Protein AF-A0A086TJD5-F1 (afdb_monomer_lite)

Radius of gyration: 23.12 Å; chains: 1; bounding box: 57×44×65 Å

InterPro domains:
  IPR052055 Hepadnavirus polymerase/reverse transcriptase [PTHR33050] (24-212)

Structure (mmCIF, N/CA/C/O backbone):
data_AF-A0A086TJD5-F1
#
_entry.id   AF-A0A086TJD5-F1
#
loop_
_atom_site.group_PDB
_atom_site.id
_atom_site.type_symbol
_atom_site.label_atom_id
_atom_site.label_alt_id
_atom_site.label_comp_id
_atom_site.label_asym_id
_atom_site.label_entity_id
_atom_site.label_seq_id
_atom_site.pdbx_PDB_ins_code
_atom_site.Cartn_x
_atom_site.Cartn_y
_atom_site.Cartn_z
_atom_site.occupancy
_atom_site.B_iso_or_equiv
_atom_site.auth_seq_id
_atom_site.auth_comp_id
_atom_site.auth_asym_id
_atom_site.auth_atom_id
_atom_site.pdbx_PDB_model_num
ATOM 1 N N . MET A 1 1 ? -22.337 -25.829 -6.957 1.00 20.64 1 MET A N 1
ATOM 2 C CA . MET A 1 1 ? -21.834 -27.058 -6.321 1.00 20.64 1 MET A CA 1
ATOM 3 C C . MET A 1 1 ? -20.930 -26.632 -5.172 1.00 20.64 1 MET A C 1
ATOM 5 O O . MET A 1 1 ? -20.030 -25.847 -5.418 1.00 20.64 1 MET A O 1
ATOM 9 N N . ILE A 1 2 ? -21.323 -27.012 -3.950 1.00 20.06 2 ILE A N 1
ATOM 10 C CA . ILE A 1 2 ? -21.092 -26.348 -2.646 1.00 20.06 2 ILE A CA 1
ATOM 11 C C . ILE A 1 2 ? -21.346 -24.830 -2.681 1.00 20.06 2 ILE A C 1
ATOM 13 O O . ILE A 1 2 ? -20.453 -24.004 -2.816 1.00 20.06 2 ILE A O 1
ATOM 17 N N . PHE A 1 3 ? -22.633 -24.508 -2.578 1.00 23.72 3 PHE A N 1
ATOM 18 C CA . PHE A 1 3 ? -23.191 -23.203 -2.225 1.00 23.72 3 PHE A CA 1
ATOM 19 C C . PHE A 1 3 ? -23.959 -23.368 -0.912 1.00 23.72 3 PHE A C 1
ATOM 21 O O . PHE A 1 3 ? -24.427 -24.472 -0.663 1.00 23.72 3 PHE A O 1
ATOM 28 N N . PHE A 1 4 ? -24.069 -22.288 -0.135 1.00 20.66 4 PHE A N 1
ATOM 29 C CA . PHE A 1 4 ? -25.250 -21.646 0.494 1.00 20.66 4 PHE A CA 1
ATOM 30 C C . PHE A 1 4 ? -24.640 -20.599 1.457 1.00 20.66 4 PHE A C 1
ATOM 32 O O . PHE A 1 4 ? -23.668 -20.911 2.131 1.00 20.66 4 PHE A O 1
ATOM 39 N N . GLY A 1 5 ? -25.016 -19.327 1.560 1.00 21.72 5 GLY A N 1
ATOM 40 C CA . GLY A 1 5 ? -26.234 -18.601 1.224 1.00 21.72 5 GLY A CA 1
ATOM 41 C C . GLY A 1 5 ? -26.516 -17.680 2.422 1.00 21.72 5 GLY A C 1
ATOM 42 O O . GLY A 1 5 ? -26.764 -18.203 3.497 1.00 21.72 5 GLY A O 1
ATOM 43 N N . SER A 1 6 ? -26.408 -16.361 2.205 1.00 29.83 6 SER A N 1
ATOM 44 C CA . SER A 1 6 ? -26.792 -15.219 3.068 1.00 29.83 6 SER A CA 1
ATOM 45 C C . SER A 1 6 ? -26.330 -15.190 4.534 1.00 29.83 6 SER A C 1
ATOM 47 O O . SER A 1 6 ? -26.846 -15.937 5.348 1.00 29.83 6 SER A O 1
ATOM 49 N N . ASP A 1 7 ? -25.465 -14.224 4.867 1.00 24.69 7 ASP A N 1
ATOM 50 C CA . ASP A 1 7 ? -25.717 -13.276 5.966 1.00 24.69 7 ASP A CA 1
ATOM 51 C C . ASP A 1 7 ? -24.756 -12.075 5.853 1.00 24.69 7 ASP A C 1
ATOM 53 O O . ASP A 1 7 ? -23.563 -12.176 6.123 1.00 24.69 7 ASP A O 1
ATOM 57 N N . SER A 1 8 ? -25.316 -10.949 5.393 1.00 26.94 8 SER A N 1
ATOM 58 C CA . SER A 1 8 ? -24.863 -9.553 5.562 1.00 26.94 8 SER A CA 1
ATOM 59 C C . SER A 1 8 ? -23.380 -9.206 5.317 1.00 26.94 8 SER A C 1
ATOM 61 O O . SER A 1 8 ? -22.524 -9.471 6.153 1.00 26.94 8 SER A O 1
ATOM 63 N N . ASP A 1 9 ? -23.120 -8.526 4.191 1.00 31.86 9 ASP A N 1
ATOM 64 C CA . ASP A 1 9 ? -22.001 -7.598 3.932 1.00 31.86 9 ASP A CA 1
ATOM 65 C C . ASP A 1 9 ? -20.708 -7.837 4.733 1.00 31.86 9 ASP A C 1
ATOM 67 O O . ASP A 1 9 ? -20.408 -7.176 5.723 1.00 31.86 9 ASP A O 1
ATOM 71 N N . ILE A 1 10 ? -19.892 -8.782 4.261 1.00 36.34 10 ILE A N 1
ATOM 72 C CA . ILE A 1 10 ? -18.544 -9.010 4.787 1.00 36.34 10 ILE A CA 1
ATOM 73 C C . ILE A 1 10 ? -17.622 -7.926 4.217 1.00 36.34 10 ILE A C 1
ATOM 75 O O . ILE A 1 10 ? -17.077 -8.054 3.116 1.00 36.34 10 ILE A O 1
ATOM 79 N N . SER A 1 11 ? -17.424 -6.851 4.972 1.00 37.56 11 SER A N 1
ATOM 80 C CA . SER A 1 11 ? -16.430 -5.820 4.684 1.00 37.56 11 SER A CA 1
ATOM 81 C C . SER A 1 11 ? -15.015 -6.384 4.907 1.00 37.56 11 SER A C 1
ATOM 83 O O . SER A 1 11 ? -14.468 -6.412 6.010 1.00 37.56 11 SER A O 1
ATOM 85 N N . GLN A 1 12 ? -14.386 -6.886 3.835 1.00 39.12 12 GLN A N 1
ATOM 86 C CA . GLN A 1 12 ? -12.937 -7.120 3.826 1.00 39.12 12 GLN A CA 1
ATOM 87 C C . GLN A 1 12 ? -12.233 -5.770 3.898 1.00 39.12 12 GLN A C 1
ATOM 89 O O . GLN A 1 12 ? -12.044 -5.126 2.871 1.00 39.12 12 GLN A O 1
ATOM 94 N N . ILE A 1 13 ? -11.833 -5.357 5.093 1.00 41.00 13 ILE A N 1
ATOM 95 C CA . ILE A 1 13 ? -11.030 -4.158 5.280 1.00 41.00 13 ILE A CA 1
ATOM 96 C C . ILE A 1 13 ? -9.577 -4.498 4.994 1.00 41.00 13 ILE A C 1
ATOM 98 O O . ILE A 1 13 ? -8.908 -5.230 5.721 1.00 41.00 13 ILE A O 1
ATOM 102 N N . ARG A 1 14 ? -9.059 -3.929 3.919 1.00 46.75 14 ARG A N 1
ATOM 103 C CA . ARG A 1 14 ? -7.641 -3.964 3.597 1.00 46.75 14 ARG A CA 1
ATOM 104 C C . ARG A 1 14 ? -7.033 -2.688 4.147 1.00 46.75 14 ARG A C 1
ATOM 106 O O . ARG A 1 14 ? -7.270 -1.607 3.603 1.00 46.75 14 ARG A O 1
ATOM 113 N N . SER A 1 15 ? -6.254 -2.817 5.218 1.00 36.81 15 SER A N 1
ATOM 114 C CA . SER A 1 15 ? -5.319 -1.765 5.605 1.00 36.81 15 SER A CA 1
ATOM 115 C C . SER A 1 15 ? -4.316 -1.648 4.463 1.00 36.81 15 SER A C 1
ATOM 117 O O . SER A 1 15 ? -3.546 -2.571 4.192 1.00 36.81 15 SER A O 1
ATOM 119 N N . THR A 1 16 ? -4.444 -0.585 3.680 1.00 37.12 16 THR A N 1
ATOM 120 C CA . THR A 1 16 ? -3.658 -0.388 2.471 1.00 37.12 16 THR A CA 1
ATOM 121 C C . THR A 1 16 ? -2.649 0.700 2.784 1.00 37.12 16 THR A C 1
ATOM 123 O O . THR A 1 16 ? -3.017 1.792 3.201 1.00 37.12 16 THR A O 1
ATOM 126 N N . TYR A 1 17 ? -1.373 0.450 2.527 1.00 30.66 17 TYR A N 1
ATOM 127 C CA . TYR A 1 17 ? -0.484 1.541 2.162 1.00 30.66 17 TYR A CA 1
ATOM 128 C C . TYR A 1 17 ? -0.690 1.793 0.666 1.00 30.66 17 TYR A C 1
ATOM 130 O O . TYR A 1 17 ? -0.086 1.089 -0.142 1.00 30.66 17 TYR A O 1
ATOM 138 N N . PRO A 1 18 ? -1.522 2.759 0.223 1.00 25.81 18 PRO A N 1
ATOM 139 C CA . PRO A 1 18 ? -1.454 3.203 -1.151 1.00 25.81 18 PRO A CA 1
ATOM 140 C C . PRO A 1 18 ? -0.172 4.019 -1.270 1.00 25.81 18 PRO A C 1
ATOM 142 O O . PRO A 1 18 ? -0.182 5.245 -1.182 1.00 25.81 18 PRO A O 1
ATOM 145 N N . ILE A 1 19 ? 0.959 3.357 -1.493 1.00 27.58 19 ILE A N 1
ATOM 146 C CA . ILE A 1 19 ? 2.107 4.054 -2.055 1.00 27.58 19 ILE A CA 1
ATOM 147 C C . ILE A 1 19 ? 1.786 4.251 -3.536 1.00 27.58 19 ILE A C 1
ATOM 149 O O . ILE A 1 19 ? 2.199 3.527 -4.437 1.00 27.58 19 ILE A O 1
ATOM 153 N N . ARG A 1 20 ? 1.022 5.305 -3.791 1.00 24.50 20 ARG A N 1
ATOM 154 C CA . ARG A 1 20 ? 1.417 6.225 -4.840 1.00 24.50 20 ARG A CA 1
ATOM 155 C C . ARG A 1 20 ? 2.624 6.938 -4.231 1.00 24.50 20 ARG A C 1
ATOM 157 O O . ARG A 1 20 ? 2.434 7.694 -3.288 1.00 24.50 20 ARG A O 1
ATOM 164 N N . LYS A 1 21 ? 3.857 6.679 -4.681 1.00 24.86 21 LYS A N 1
ATOM 165 C CA . LYS A 1 21 ? 4.949 7.619 -4.377 1.00 24.86 21 LYS A CA 1
ATOM 166 C C . LYS A 1 21 ? 4.528 8.948 -5.032 1.00 24.86 21 LYS A C 1
ATOM 168 O O . LYS A 1 21 ? 4.408 8.988 -6.251 1.00 24.86 21 LYS A O 1
ATOM 173 N N . PRO A 1 22 ? 4.388 10.066 -4.316 1.00 30.73 22 PRO A N 1
ATOM 174 C CA . PRO A 1 22 ? 5.473 11.000 -4.272 1.00 30.73 22 PRO A CA 1
ATOM 175 C C . PRO A 1 22 ? 6.413 10.458 -3.202 1.00 30.73 22 PRO A C 1
ATOM 177 O O . PRO A 1 22 ? 5.977 9.902 -2.203 1.00 30.73 22 PRO A O 1
ATOM 180 N N . THR A 1 23 ? 7.711 10.535 -3.394 1.00 31.25 23 THR A N 1
ATOM 181 C CA . THR A 1 23 ? 8.665 10.495 -2.279 1.00 31.25 23 THR A CA 1
ATOM 182 C C . THR A 1 23 ? 8.055 11.019 -0.956 1.00 31.25 23 THR A C 1
ATOM 184 O O . THR A 1 23 ? 7.840 12.225 -0.873 1.00 31.25 23 THR A O 1
ATOM 187 N N . SER A 1 24 ? 7.697 10.144 0.009 1.00 40.22 24 SER A N 1
ATOM 188 C CA . SER A 1 24 ? 7.494 10.374 1.466 1.00 40.22 24 SER A CA 1
ATOM 189 C C . SER A 1 24 ? 6.296 9.642 2.111 1.00 40.22 24 SER A C 1
ATOM 191 O O . SER A 1 24 ? 5.226 9.472 1.538 1.00 40.22 24 SER A O 1
ATOM 193 N N . ASP A 1 25 ? 6.513 9.272 3.369 1.00 55.47 25 ASP A N 1
ATOM 194 C CA . ASP A 1 25 ? 5.696 8.616 4.401 1.00 55.47 25 ASP A CA 1
ATOM 195 C C . ASP A 1 25 ? 4.388 9.370 4.807 1.00 55.47 25 ASP A C 1
ATOM 197 O O . ASP A 1 25 ? 4.053 9.528 5.985 1.00 55.47 25 ASP A O 1
ATOM 201 N N . ASN A 1 26 ? 3.657 9.906 3.820 1.00 59.19 26 ASN A N 1
ATOM 202 C CA . ASN A 1 26 ? 2.732 11.034 4.000 1.00 59.19 26 ASN A CA 1
ATOM 203 C C . ASN A 1 26 ? 1.230 10.7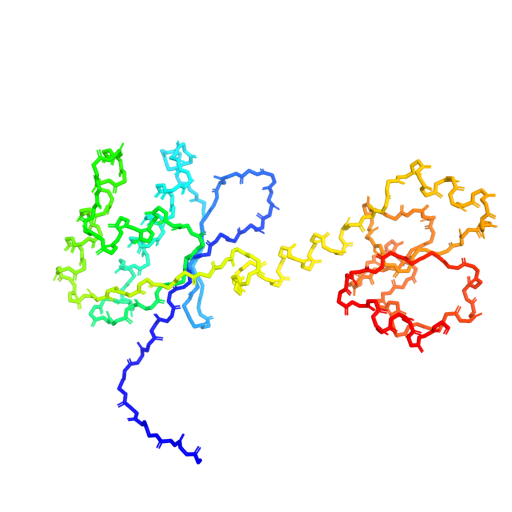36 3.818 1.00 59.19 26 ASN A C 1
ATOM 205 O O . ASN A 1 26 ? 0.428 11.649 4.025 1.00 59.19 26 ASN A O 1
ATOM 209 N N . GLY A 1 27 ? 0.818 9.513 3.469 1.00 63.25 27 GLY A N 1
ATOM 210 C CA . GLY A 1 27 ? -0.596 9.180 3.229 1.00 63.25 27 GLY A CA 1
ATOM 211 C C . GLY A 1 27 ? -1.040 7.802 3.722 1.00 63.25 27 GLY A C 1
ATOM 212 O O . GLY A 1 27 ? -0.216 6.976 4.107 1.00 63.25 27 GLY A O 1
ATOM 213 N N . TRP A 1 28 ? -2.356 7.581 3.706 1.00 73.25 28 TRP A N 1
ATOM 214 C CA . TRP A 1 28 ? -3.038 6.374 4.187 1.00 73.25 28 TRP A CA 1
ATOM 215 C C . TRP A 1 28 ? -4.116 5.902 3.212 1.00 73.25 28 TRP A C 1
ATOM 217 O O . TRP A 1 28 ? -4.632 6.697 2.418 1.00 73.25 28 TRP A O 1
ATOM 227 N N . GLY A 1 29 ? -4.484 4.620 3.289 1.00 69.88 29 GLY A N 1
ATOM 228 C CA . GLY A 1 29 ? -5.600 4.080 2.520 1.00 69.88 29 GLY A CA 1
ATOM 229 C C . GLY A 1 29 ? -6.271 2.860 3.141 1.00 69.88 29 GLY A C 1
ATOM 230 O O . GLY A 1 29 ? -5.676 2.061 3.854 1.00 69.88 29 GLY A O 1
ATOM 231 N N . ILE A 1 30 ? -7.556 2.718 2.851 1.00 72.38 30 ILE A N 1
ATOM 232 C CA . ILE A 1 30 ? -8.410 1.627 3.305 1.00 72.38 30 ILE A CA 1
ATOM 233 C C . ILE A 1 30 ? -9.201 1.166 2.088 1.00 72.38 30 ILE A C 1
ATOM 235 O O . ILE A 1 30 ? -9.817 1.986 1.408 1.00 72.38 30 ILE A O 1
ATOM 239 N N . VAL A 1 31 ? -9.192 -0.130 1.796 1.00 70.12 31 VAL A N 1
ATOM 240 C CA . VAL A 1 31 ? -9.969 -0.702 0.687 1.00 70.12 31 VAL A CA 1
ATOM 241 C C . VAL A 1 31 ? -10.952 -1.713 1.250 1.00 70.12 31 VAL A C 1
ATOM 243 O O . VAL A 1 31 ? -10.543 -2.616 1.973 1.00 70.12 31 VAL A O 1
ATOM 246 N N . ILE A 1 32 ? -12.232 -1.563 0.912 1.00 69.00 32 ILE A N 1
ATOM 247 C CA . ILE A 1 32 ? -13.323 -2.433 1.360 1.00 69.00 32 ILE A CA 1
ATOM 248 C C . ILE A 1 32 ? -14.126 -2.873 0.146 1.00 69.00 32 ILE A C 1
ATOM 250 O O . ILE A 1 32 ? -14.833 -2.076 -0.467 1.00 69.00 32 ILE A O 1
ATOM 254 N N . GLY A 1 33 ? -13.997 -4.145 -0.236 1.00 67.06 33 GLY A N 1
ATOM 255 C CA . GLY A 1 33 ? -14.626 -4.655 -1.455 1.00 67.06 33 GLY A CA 1
ATOM 256 C C . GLY A 1 33 ? -14.209 -3.845 -2.691 1.00 67.06 33 GLY A C 1
ATOM 257 O O . GLY A 1 33 ? -13.049 -3.892 -3.097 1.00 67.06 33 GLY A O 1
ATOM 258 N N . ASN A 1 34 ? -15.156 -3.109 -3.284 1.00 62.91 34 ASN A N 1
ATOM 259 C CA . ASN A 1 34 ? -14.947 -2.227 -4.441 1.00 62.91 34 ASN A CA 1
ATOM 260 C C . ASN A 1 34 ? -14.803 -0.734 -4.084 1.00 62.91 34 ASN A C 1
ATOM 262 O O . ASN A 1 34 ? -14.647 0.092 -4.984 1.00 62.91 34 ASN A O 1
ATOM 266 N N . ARG A 1 35 ? -14.872 -0.377 -2.800 1.00 63.88 35 ARG A N 1
ATOM 267 C CA . ARG A 1 35 ? -14.726 0.997 -2.314 1.00 63.88 35 ARG A CA 1
ATOM 268 C C . ARG A 1 35 ? -13.336 1.215 -1.733 1.00 63.88 35 ARG A C 1
ATOM 270 O O . ARG A 1 35 ? -12.706 0.295 -1.211 1.00 63.88 35 ARG A O 1
ATOM 277 N N . SER A 1 36 ? -12.862 2.451 -1.812 1.00 69.38 36 SER A N 1
ATOM 278 C CA . SER A 1 36 ? -11.571 2.845 -1.259 1.00 69.38 36 SER A CA 1
ATOM 279 C C . SER A 1 36 ? -11.630 4.237 -0.650 1.00 69.38 36 SER A C 1
ATOM 281 O O . SER A 1 36 ? -12.149 5.162 -1.275 1.00 69.38 36 SER A O 1
ATOM 283 N N . TRP A 1 37 ? -11.015 4.392 0.516 1.00 70.69 37 TRP A N 1
ATOM 284 C CA . TRP A 1 37 ? -10.770 5.663 1.186 1.00 70.69 37 TRP A CA 1
ATOM 285 C C . TRP A 1 37 ? -9.273 5.888 1.224 1.00 70.69 37 TRP A C 1
ATOM 287 O O . TRP A 1 37 ? -8.506 4.968 1.490 1.00 70.69 37 TRP A O 1
ATOM 297 N N . SER A 1 38 ? -8.843 7.111 0.963 1.00 74.00 38 SER A N 1
ATOM 298 C CA . SER A 1 38 ? -7.438 7.476 1.064 1.00 74.00 38 SER A CA 1
ATOM 299 C C . SER A 1 38 ? -7.308 8.947 1.390 1.00 74.00 38 SER A C 1
ATOM 301 O O . SER A 1 38 ? -8.156 9.749 0.996 1.00 74.00 38 SER A O 1
ATOM 303 N N . GLY A 1 39 ? -6.220 9.311 2.048 1.00 66.88 39 GLY A N 1
ATOM 304 C CA . GLY A 1 39 ? -5.934 10.693 2.383 1.00 66.88 39 GLY A CA 1
ATOM 305 C C . GLY A 1 39 ? -4.469 10.899 2.720 1.00 66.88 39 GLY A C 1
ATOM 306 O O . GLY A 1 39 ? -3.657 9.974 2.695 1.00 66.88 39 GLY A O 1
ATOM 307 N N . LEU A 1 40 ? -4.133 12.143 3.042 1.00 72.94 40 LEU A N 1
ATOM 308 C CA . LEU A 1 40 ? -2.834 12.476 3.607 1.00 72.94 40 LEU A CA 1
ATOM 309 C C . LEU A 1 40 ? -2.905 12.381 5.130 1.00 72.94 40 LEU A C 1
ATOM 311 O O . LEU A 1 40 ? -3.920 12.728 5.736 1.00 72.94 40 LEU A O 1
ATOM 315 N N . TRP A 1 41 ? -1.812 11.950 5.751 1.00 75.38 41 TRP A N 1
ATOM 316 C CA . TRP A 1 41 ? -1.643 12.067 7.193 1.00 75.38 41 TRP A CA 1
ATOM 317 C C . TRP A 1 41 ? -1.642 13.546 7.587 1.00 75.38 41 TRP A C 1
ATOM 319 O O . TRP A 1 41 ? -0.966 14.371 6.953 1.00 75.38 41 TRP A O 1
ATOM 329 N N . LEU A 1 42 ? -2.371 13.883 8.652 1.00 74.62 42 LEU A N 1
ATOM 330 C CA . LEU A 1 42 ? -2.303 15.208 9.270 1.00 74.62 42 LEU A CA 1
ATOM 331 C C . LEU A 1 42 ? -0.913 15.429 9.885 1.00 74.62 42 LEU A C 1
ATOM 333 O O . LEU A 1 42 ? -0.212 14.470 10.200 1.00 74.62 42 LEU A O 1
ATOM 337 N N . MET A 1 43 ? -0.505 16.686 10.088 1.00 71.62 43 MET A N 1
ATOM 338 C CA . MET A 1 43 ? 0.851 17.015 10.569 1.00 71.62 43 MET A CA 1
ATOM 339 C C . MET A 1 43 ? 1.281 16.238 11.833 1.00 71.62 43 MET A C 1
ATOM 341 O O . MET A 1 43 ? 2.395 15.716 11.829 1.00 71.62 43 MET A O 1
ATOM 345 N N . PRO A 1 44 ? 0.436 16.047 12.867 1.00 74.62 44 PRO A N 1
ATOM 346 C CA . PRO A 1 44 ? 0.804 15.205 14.010 1.00 74.62 44 PRO A CA 1
ATOM 347 C C . PRO A 1 44 ? 0.949 13.721 13.641 1.00 74.62 44 PRO A C 1
ATOM 349 O O . PRO A 1 44 ? 1.818 13.033 14.159 1.00 74.62 44 PRO A O 1
ATOM 352 N N . GLN A 1 45 ? 0.124 13.231 12.711 1.00 74.06 45 GLN A N 1
ATOM 353 C CA . GLN A 1 45 ? 0.096 11.826 12.296 1.00 74.06 45 GLN A CA 1
ATOM 354 C C . GLN A 1 45 ? 1.285 11.443 11.409 1.00 74.06 45 GLN A C 1
ATOM 356 O O . GLN A 1 45 ? 1.722 10.296 11.426 1.00 74.06 45 GLN A O 1
ATOM 361 N N . ARG A 1 46 ? 1.841 12.397 10.651 1.00 74.31 46 ARG A N 1
ATOM 362 C CA . ARG A 1 46 ? 3.022 12.169 9.798 1.00 74.31 46 ARG A CA 1
ATOM 363 C C . ARG A 1 46 ? 4.242 11.713 10.590 1.00 74.31 46 ARG A C 1
ATOM 365 O O . ARG A 1 46 ? 5.018 10.920 10.071 1.00 74.31 46 ARG A O 1
ATOM 372 N N . HIS A 1 47 ? 4.374 12.187 11.826 1.00 79.81 47 HIS A N 1
ATOM 373 C CA . HIS A 1 47 ? 5.505 11.899 12.708 1.00 79.81 47 HIS A CA 1
ATOM 374 C C . HIS A 1 47 ? 5.320 10.620 13.537 1.00 79.81 47 HIS A C 1
ATOM 376 O O . HIS A 1 47 ? 6.228 10.239 14.272 1.00 79.81 47 HIS A O 1
ATOM 382 N N . LEU A 1 48 ? 4.160 9.959 13.438 1.00 80.81 48 LEU A N 1
ATOM 383 C CA . LEU A 1 48 ? 3.917 8.694 14.125 1.00 80.81 48 LEU A CA 1
ATOM 384 C C . LEU A 1 48 ? 4.794 7.590 13.536 1.00 80.81 48 LEU A C 1
ATOM 386 O O . LEU A 1 48 ? 5.042 7.549 12.328 1.00 80.81 48 LEU A O 1
ATOM 390 N N . HIS A 1 49 ? 5.201 6.650 14.385 1.00 84.31 49 HIS A N 1
ATOM 391 C CA . HIS A 1 49 ? 5.904 5.457 13.930 1.00 84.31 49 HIS A CA 1
ATOM 392 C C . HIS A 1 49 ? 5.023 4.629 12.978 1.00 84.31 49 HIS A C 1
ATOM 394 O O . HIS A 1 49 ? 3.798 4.601 13.112 1.00 84.31 49 HIS A O 1
ATOM 400 N N . ILE A 1 50 ? 5.642 3.901 12.046 1.00 79.50 50 ILE A N 1
ATOM 401 C CA . ILE A 1 50 ? 4.936 3.125 11.015 1.00 79.50 50 ILE A CA 1
ATOM 402 C C . ILE A 1 50 ? 3.927 2.127 11.617 1.00 79.50 50 ILE A C 1
ATOM 404 O O . ILE A 1 50 ? 2.767 2.106 11.223 1.00 79.50 50 ILE A O 1
ATOM 408 N N . ASN A 1 51 ? 4.307 1.408 12.680 1.00 83.31 51 ASN A N 1
ATOM 409 C CA . ASN A 1 51 ? 3.399 0.507 13.412 1.00 83.31 51 ASN A CA 1
ATOM 410 C C . ASN A 1 51 ? 2.179 1.247 13.989 1.00 83.31 51 ASN A C 1
ATOM 412 O O . ASN A 1 51 ? 1.068 0.721 13.999 1.00 83.31 51 ASN A O 1
ATOM 416 N N . THR A 1 52 ? 2.379 2.477 14.469 1.00 86.19 52 THR A N 1
ATOM 417 C CA . THR A 1 52 ? 1.303 3.310 15.009 1.00 86.19 52 THR A CA 1
ATOM 418 C C . THR A 1 52 ? 0.359 3.753 13.898 1.00 86.19 52 THR A C 1
ATOM 420 O O . THR A 1 52 ? -0.858 3.683 14.066 1.00 86.19 52 THR A O 1
ATOM 423 N N . LYS A 1 53 ? 0.903 4.159 12.744 1.00 82.88 53 LYS A N 1
ATOM 424 C CA . LYS A 1 53 ? 0.119 4.504 11.550 1.00 82.88 53 LYS A CA 1
ATOM 425 C C . LYS A 1 53 ? -0.749 3.331 11.097 1.00 82.88 53 LYS A C 1
ATOM 427 O O . LYS A 1 53 ? -1.914 3.534 10.778 1.00 82.88 53 LYS A O 1
ATOM 432 N N . GLU A 1 54 ? -0.239 2.105 11.135 1.00 82.44 54 GLU A N 1
ATOM 433 C CA . GLU A 1 54 ? -1.032 0.926 10.773 1.00 82.44 54 GLU A CA 1
ATOM 434 C C . GLU A 1 54 ? -2.176 0.630 11.728 1.00 82.44 54 GLU A C 1
ATOM 436 O O . GLU A 1 54 ? -3.297 0.376 11.287 1.00 82.44 54 GLU A O 1
ATOM 441 N N . LEU A 1 55 ? -1.919 0.693 13.033 1.00 86.69 55 LEU A N 1
ATOM 442 C CA . LEU A 1 55 ? -2.962 0.499 14.033 1.00 86.69 55 LEU A CA 1
ATOM 443 C C . LEU A 1 55 ? -4.022 1.611 13.952 1.00 86.69 55 LEU A C 1
ATOM 445 O O . LEU A 1 55 ? -5.216 1.353 14.100 1.00 86.69 55 LEU A O 1
ATOM 449 N N . LEU A 1 56 ? -3.595 2.836 13.633 1.00 88.38 56 LEU A N 1
ATOM 450 C CA . LEU A 1 56 ? -4.479 3.959 13.341 1.00 88.38 56 LEU A CA 1
ATOM 451 C C . LEU A 1 56 ? -5.329 3.716 12.084 1.00 88.38 56 LEU A C 1
ATOM 453 O O . LEU A 1 56 ? -6.521 4.008 12.111 1.00 88.38 56 LEU A O 1
ATOM 457 N N . MET A 1 57 ? -4.776 3.150 11.007 1.00 85.56 57 MET A N 1
ATOM 458 C CA . MET A 1 57 ? -5.570 2.792 9.821 1.00 85.56 57 MET A CA 1
ATOM 459 C C . MET A 1 57 ? -6.655 1.767 10.158 1.00 85.56 57 MET A C 1
ATOM 461 O O . MET A 1 57 ? -7.787 1.904 9.699 1.00 85.56 57 MET A O 1
ATOM 465 N N . VAL A 1 58 ? -6.345 0.780 11.005 1.00 87.56 58 VAL A N 1
ATOM 466 C CA . VAL A 1 58 ? -7.345 -0.181 11.491 1.00 87.56 58 VAL A CA 1
ATOM 467 C C . VAL A 1 58 ? -8.444 0.519 12.292 1.00 87.56 58 VAL A C 1
ATOM 469 O O . VAL A 1 58 ? -9.624 0.255 12.066 1.00 87.56 58 VAL A O 1
ATOM 472 N N . PHE A 1 59 ? -8.076 1.447 13.179 1.00 90.75 59 PHE A N 1
ATOM 473 C CA . PHE A 1 59 ? -9.038 2.282 13.902 1.00 90.75 59 PHE A CA 1
ATOM 474 C C . PHE A 1 59 ? -9.945 3.068 12.956 1.00 90.75 59 PHE A C 1
ATOM 476 O O . PHE A 1 59 ? -11.162 3.017 13.100 1.00 90.75 59 PHE A O 1
ATOM 483 N N . MET A 1 60 ? -9.370 3.746 11.964 1.00 87.31 60 MET A N 1
ATOM 484 C CA . MET A 1 60 ? -10.130 4.520 10.984 1.00 87.31 60 MET A CA 1
ATOM 485 C C . MET A 1 60 ? -11.101 3.643 10.199 1.00 87.31 60 MET A C 1
ATOM 487 O O . MET A 1 60 ? -12.226 4.058 9.950 1.00 87.31 60 MET A O 1
ATOM 491 N N . ALA A 1 61 ? -10.693 2.425 9.846 1.00 84.81 61 ALA A N 1
ATOM 492 C CA . ALA A 1 61 ? -11.546 1.498 9.124 1.00 84.81 61 ALA A CA 1
ATOM 493 C C . ALA A 1 61 ? -12.703 0.973 9.989 1.00 84.81 61 ALA A C 1
ATOM 495 O O . ALA A 1 61 ? -13.836 0.926 9.523 1.00 84.81 61 ALA A O 1
ATOM 496 N N . ALA A 1 62 ? -12.447 0.658 11.262 1.00 85.56 62 ALA A N 1
ATOM 497 C CA . ALA A 1 62 ? -13.495 0.296 12.218 1.00 85.56 62 ALA A CA 1
ATOM 498 C C . ALA A 1 62 ? -14.447 1.466 12.538 1.00 85.56 62 ALA A C 1
ATOM 500 O O . ALA A 1 62 ? -15.580 1.244 12.963 1.00 85.56 62 ALA A O 1
ATOM 501 N N . ASP A 1 63 ? -13.998 2.709 12.344 1.00 88.38 63 ASP A N 1
ATOM 502 C CA . ASP A 1 63 ? -14.801 3.911 12.566 1.00 88.38 63 ASP A CA 1
ATOM 503 C C . ASP A 1 63 ? -15.742 4.246 11.396 1.00 88.38 63 ASP A C 1
ATOM 505 O O . ASP A 1 63 ? -16.720 4.976 11.585 1.00 88.38 63 ASP A O 1
ATOM 509 N N . LEU A 1 64 ? -15.502 3.686 10.204 1.00 86.06 64 LEU A N 1
ATOM 510 C CA . LEU A 1 64 ? -16.366 3.880 9.039 1.00 86.06 64 LEU A CA 1
ATOM 511 C C . LEU A 1 64 ? -17.784 3.390 9.339 1.00 86.06 64 LEU A C 1
ATOM 513 O O . LEU A 1 64 ? -17.986 2.268 9.790 1.00 86.06 64 LEU A O 1
ATOM 517 N N . GLN A 1 65 ? -18.783 4.221 9.038 1.00 85.69 65 GLN A N 1
ATOM 518 C CA . GLN A 1 65 ? -20.188 3.931 9.343 1.00 85.69 65 GLN A CA 1
ATOM 519 C C . GLN A 1 65 ? -20.666 2.597 8.749 1.00 85.69 65 GLN A C 1
ATOM 521 O O . GLN A 1 65 ? -21.421 1.873 9.384 1.00 85.69 65 GLN A O 1
ATOM 526 N N . GLU A 1 66 ? -20.191 2.256 7.553 1.00 79.94 66 GLU A N 1
ATOM 527 C CA . GLU A 1 66 ? -20.504 0.996 6.869 1.00 79.94 66 GLU A CA 1
ATOM 528 C C . GLU A 1 66 ? -19.854 -0.244 7.501 1.00 79.94 66 GLU A C 1
ATOM 530 O O . GLU A 1 66 ? -20.241 -1.355 7.170 1.00 79.94 66 GLU A O 1
ATOM 535 N N . CYS A 1 67 ? -18.889 -0.069 8.403 1.00 80.56 67 CYS A N 1
ATOM 536 C CA . CYS A 1 67 ? -18.184 -1.148 9.096 1.00 80.56 67 CYS A CA 1
ATOM 537 C C . CYS A 1 67 ? -18.722 -1.389 10.513 1.00 80.56 67 CYS A C 1
ATOM 539 O O . CYS A 1 67 ? -18.437 -2.420 11.125 1.00 80.56 67 CYS A O 1
ATOM 541 N N . GLN A 1 68 ? -19.494 -0.440 11.046 1.00 87.56 68 GLN A N 1
ATOM 542 C CA . GLN A 1 68 ? -20.002 -0.501 12.410 1.00 87.56 68 GLN A CA 1
ATOM 543 C C . GLN A 1 68 ? -21.011 -1.643 12.571 1.00 87.56 68 GLN A C 1
ATOM 545 O O . GLN A 1 68 ? -21.924 -1.803 11.763 1.00 87.56 68 GLN A O 1
ATOM 550 N N . GLY A 1 69 ? -20.842 -2.447 13.621 1.00 85.88 69 GLY A N 1
ATOM 551 C CA . GLY A 1 69 ? -21.710 -3.594 13.912 1.00 85.88 69 GLY A CA 1
ATOM 552 C C . GLY A 1 69 ? -21.419 -4.837 13.067 1.00 85.88 69 GLY A C 1
ATOM 553 O O . GLY A 1 69 ? -22.106 -5.846 13.218 1.00 85.88 69 GLY A O 1
ATOM 554 N N . GLN A 1 70 ? -20.405 -4.790 12.197 1.00 85.25 70 GLN A N 1
ATOM 555 C CA . GLN A 1 70 ? -20.023 -5.898 11.322 1.00 85.25 70 GLN A CA 1
ATOM 556 C C . GLN A 1 70 ? -18.797 -6.660 11.842 1.00 85.25 70 GLN A C 1
ATOM 558 O O . GLN A 1 70 ? -18.079 -6.218 12.744 1.00 85.25 70 GLN A O 1
ATOM 563 N N . MET A 1 71 ? -18.545 -7.832 11.251 1.00 84.06 71 MET A N 1
ATOM 564 C CA . MET A 1 71 ? -17.285 -8.555 11.417 1.00 84.06 71 MET A CA 1
ATOM 565 C C . MET A 1 71 ? -16.288 -8.136 10.335 1.00 84.06 71 MET A C 1
ATOM 567 O O . MET A 1 71 ? -16.466 -8.430 9.155 1.00 84.06 71 MET A O 1
ATOM 571 N N . LEU A 1 72 ? -15.200 -7.514 10.770 1.00 81.50 72 LEU A N 1
ATOM 572 C CA . LEU A 1 72 ? -14.139 -6.978 9.936 1.00 81.50 72 LEU A CA 1
ATOM 573 C C . LEU A 1 72 ? -12.988 -7.973 9.834 1.00 81.50 72 LEU A C 1
ATOM 575 O O . LEU A 1 72 ? -12.275 -8.229 10.807 1.00 81.50 72 LEU A O 1
ATOM 579 N N . ASN A 1 73 ? -12.783 -8.507 8.633 1.00 78.88 73 ASN A N 1
ATOM 580 C CA . ASN A 1 73 ? -11.611 -9.318 8.318 1.00 78.88 73 ASN A CA 1
ATOM 581 C C . ASN A 1 73 ? -10.504 -8.403 7.799 1.00 78.88 73 ASN A C 1
ATOM 583 O O . ASN A 1 73 ? -10.565 -7.940 6.659 1.00 78.88 73 ASN A O 1
ATOM 587 N N . ILE A 1 74 ? -9.508 -8.149 8.644 1.00 77.56 74 ILE A N 1
ATOM 588 C CA . ILE A 1 74 ? -8.418 -7.222 8.361 1.00 77.56 74 ILE A CA 1
ATOM 589 C C . ILE A 1 74 ? -7.189 -7.993 7.908 1.00 77.56 74 ILE A C 1
ATOM 591 O O . ILE A 1 74 ? -6.677 -8.857 8.621 1.00 77.56 74 ILE A O 1
ATOM 595 N N . ILE A 1 75 ? -6.689 -7.633 6.732 1.00 72.69 75 ILE A N 1
ATOM 596 C CA . ILE A 1 75 ? -5.413 -8.123 6.210 1.00 72.69 75 ILE A CA 1
ATOM 597 C C . ILE A 1 75 ? -4.325 -7.112 6.572 1.00 72.69 75 ILE A C 1
ATOM 599 O O . ILE A 1 75 ? -4.471 -5.922 6.287 1.00 72.69 75 ILE A O 1
ATOM 603 N N . CYS A 1 76 ? -3.247 -7.583 7.197 1.00 72.75 76 CYS A N 1
ATOM 604 C CA . CYS A 1 76 ? -2.131 -6.752 7.649 1.00 72.75 76 CYS A CA 1
ATOM 605 C C . CYS A 1 76 ? -0.803 -7.504 7.473 1.00 72.75 76 CYS A C 1
ATOM 607 O O . CYS A 1 76 ? -0.739 -8.717 7.679 1.00 72.75 76 CYS A O 1
ATOM 609 N N . ASP A 1 77 ? 0.253 -6.791 7.088 1.00 69.56 77 ASP A N 1
ATOM 610 C CA . ASP A 1 77 ? 1.616 -7.312 6.930 1.00 69.56 77 ASP A CA 1
ATOM 611 C C . ASP A 1 77 ? 2.536 -6.980 8.118 1.00 69.56 77 ASP A C 1
ATOM 613 O O . ASP A 1 77 ? 3.692 -7.405 8.152 1.00 69.56 77 ASP A O 1
ATOM 617 N N . ASN A 1 78 ? 2.012 -6.303 9.141 1.00 76.62 78 ASN A N 1
ATOM 618 C CA . ASN A 1 78 ? 2.741 -5.951 10.349 1.00 76.62 78 ASN A CA 1
ATOM 619 C C . ASN A 1 78 ? 2.331 -6.806 11.539 1.00 76.62 78 ASN A C 1
ATOM 621 O O . ASN A 1 78 ? 1.272 -6.646 12.154 1.00 76.62 78 ASN A O 1
ATOM 625 N N . MET A 1 79 ? 3.253 -7.680 11.919 1.00 78.19 79 MET A N 1
ATOM 626 C CA . MET A 1 79 ? 3.093 -8.562 13.068 1.00 78.19 79 MET A CA 1
ATOM 627 C C . MET A 1 79 ? 2.884 -7.801 14.383 1.00 78.19 79 MET A C 1
ATOM 629 O O . MET A 1 79 ? 2.192 -8.309 15.260 1.00 78.19 79 MET A O 1
ATOM 633 N N . THR A 1 80 ? 3.410 -6.577 14.517 1.00 83.06 80 THR A N 1
ATOM 634 C CA . THR A 1 80 ? 3.202 -5.748 15.716 1.00 83.06 80 THR A CA 1
ATOM 635 C C . THR A 1 80 ? 1.740 -5.341 15.841 1.00 83.06 80 THR A C 1
ATOM 637 O O . THR A 1 80 ? 1.139 -5.535 16.894 1.00 83.06 80 THR A O 1
ATOM 640 N N . SER A 1 81 ? 1.148 -4.821 14.763 1.00 81.69 81 SER A N 1
ATOM 641 C CA . SER A 1 81 ? -0.262 -4.418 14.726 1.00 81.69 81 SER A CA 1
ATOM 642 C C . SER A 1 81 ? -1.180 -5.609 15.005 1.00 81.69 81 SER A C 1
ATOM 644 O O . SER A 1 81 ? -2.108 -5.509 15.805 1.00 81.69 81 SER A O 1
ATOM 646 N N . ILE A 1 82 ? -0.877 -6.764 14.403 1.00 82.94 82 ILE A N 1
ATOM 647 C CA . ILE A 1 82 ? -1.614 -8.015 14.623 1.00 82.94 82 ILE A CA 1
ATOM 648 C C . ILE A 1 82 ? -1.535 -8.450 16.087 1.00 82.94 82 ILE A C 1
ATOM 650 O O . ILE A 1 82 ? -2.568 -8.754 16.679 1.00 82.94 82 ILE A O 1
ATOM 654 N N . ALA A 1 83 ? -0.338 -8.457 16.679 1.00 87.62 83 ALA A N 1
ATOM 655 C CA . ALA A 1 83 ? -0.146 -8.830 18.076 1.00 87.62 83 ALA A CA 1
ATOM 656 C C . ALA A 1 83 ? -0.921 -7.894 19.013 1.00 87.62 83 ALA A C 1
ATOM 658 O O . ALA A 1 83 ? -1.680 -8.365 19.856 1.00 87.62 83 ALA A O 1
ATOM 659 N N . TYR A 1 84 ? -0.800 -6.578 18.822 1.00 89.75 84 TYR A N 1
ATOM 660 C CA . TYR A 1 84 ? -1.502 -5.591 19.644 1.00 89.75 84 TYR A CA 1
ATOM 661 C C . TYR A 1 84 ? -3.023 -5.724 19.554 1.00 89.75 84 TYR A C 1
ATOM 663 O O . TYR A 1 84 ? -3.709 -5.590 20.562 1.00 89.75 84 TYR A O 1
ATOM 671 N N . ILE A 1 85 ? -3.574 -6.008 18.375 1.00 87.75 85 ILE A N 1
ATOM 672 C CA . ILE A 1 85 ? -5.019 -6.204 18.235 1.00 87.75 85 ILE A CA 1
ATOM 673 C C . ILE A 1 85 ? -5.431 -7.522 18.894 1.00 87.75 85 ILE A C 1
ATOM 675 O O . ILE A 1 85 ? -6.281 -7.507 19.779 1.00 87.75 85 ILE A O 1
ATOM 679 N N . ASN A 1 86 ? -4.793 -8.640 18.540 1.00 88.94 86 ASN A N 1
ATOM 680 C CA . ASN A 1 86 ? -5.165 -9.968 19.04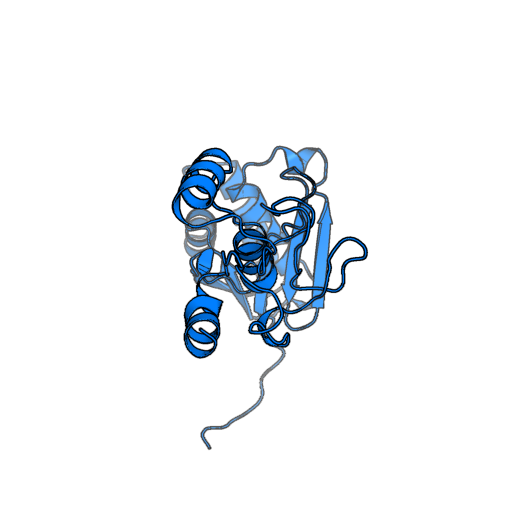0 1.00 88.94 86 ASN A CA 1
ATOM 681 C C . ASN A 1 86 ? -5.009 -10.118 20.562 1.00 88.94 86 ASN A C 1
ATOM 683 O O . ASN A 1 86 ? -5.731 -10.905 21.171 1.00 88.94 86 ASN A O 1
ATOM 687 N N . HIS A 1 87 ? -4.083 -9.377 21.174 1.00 89.50 87 HIS A N 1
ATOM 688 C CA . HIS A 1 87 ? -3.840 -9.395 22.617 1.00 89.50 87 HIS A CA 1
ATOM 689 C C . HIS A 1 87 ? -4.477 -8.219 23.367 1.00 89.50 87 HIS A C 1
ATOM 691 O O . HIS A 1 87 ? -4.191 -8.032 24.546 1.00 89.50 87 HIS A O 1
ATOM 697 N N . PHE A 1 88 ? -5.348 -7.438 22.716 1.00 89.12 88 PHE A N 1
ATOM 698 C CA . PHE A 1 88 ? -6.012 -6.273 23.318 1.00 89.12 88 PHE A CA 1
ATOM 699 C C . PHE A 1 88 ? -5.045 -5.212 23.869 1.00 89.12 88 PHE A C 1
ATOM 701 O O . PHE A 1 88 ? -5.371 -4.472 24.795 1.00 89.12 88 PHE A O 1
ATOM 708 N N . GLY A 1 89 ? -3.855 -5.117 23.280 1.00 90.31 89 GLY A N 1
ATOM 709 C CA . GLY A 1 89 ? -2.804 -4.189 23.663 1.00 90.31 89 GLY A CA 1
ATOM 710 C C . GLY A 1 89 ? -1.438 -4.855 23.791 1.00 90.31 89 GLY A C 1
ATOM 711 O O . GLY A 1 89 ? -1.192 -5.955 23.300 1.00 90.31 89 GLY A O 1
ATOM 712 N N . GLY A 1 90 ? -0.531 -4.145 24.456 1.00 89.06 90 GLY A N 1
ATOM 713 C CA . GLY A 1 90 ? 0.830 -4.595 24.720 1.00 89.06 90 GLY A CA 1
ATOM 714 C C . GLY A 1 90 ? 1.554 -3.638 25.662 1.00 89.06 90 GLY A C 1
ATOM 715 O O . GLY A 1 90 ? 1.109 -2.515 25.893 1.00 89.06 90 GLY A O 1
ATOM 716 N N . THR A 1 91 ? 2.683 -4.074 26.210 1.00 86.38 91 THR A N 1
ATOM 717 C CA . THR A 1 91 ? 3.420 -3.344 27.259 1.00 86.38 91 THR A CA 1
ATOM 718 C C . THR A 1 91 ? 4.593 -2.517 26.734 1.00 86.38 91 THR A C 1
ATOM 720 O O . THR A 1 91 ? 5.111 -1.665 27.447 1.00 86.38 91 THR A O 1
ATOM 723 N N . HIS A 1 92 ? 5.015 -2.742 25.488 1.00 84.00 92 HIS A N 1
ATOM 724 C CA . HIS A 1 92 ? 6.264 -2.188 24.953 1.00 84.00 92 HIS A CA 1
ATOM 725 C C . HIS A 1 92 ? 6.159 -0.749 24.435 1.00 84.00 92 HIS A C 1
ATOM 727 O O . HIS A 1 92 ? 7.156 -0.036 24.400 1.00 84.00 92 HIS A O 1
ATOM 733 N N . SER A 1 93 ? 4.971 -0.319 24.013 1.00 91.06 93 SER A N 1
ATOM 734 C CA . SER A 1 93 ? 4.739 1.010 23.444 1.00 91.06 93 SER A CA 1
ATOM 735 C C . SER A 1 93 ? 3.447 1.613 23.996 1.00 91.06 93 SER A C 1
ATOM 737 O O . SER A 1 93 ? 2.364 1.104 23.681 1.00 91.06 93 SER A O 1
ATOM 739 N N . PRO A 1 94 ? 3.538 2.707 24.780 1.00 91.00 94 PRO A N 1
ATOM 740 C CA . PRO A 1 94 ? 2.373 3.456 25.248 1.00 91.00 94 PRO A CA 1
ATOM 741 C C . PRO A 1 94 ? 1.521 4.002 24.100 1.00 91.00 94 PRO A C 1
ATOM 743 O O . PRO A 1 94 ? 0.300 4.055 24.206 1.00 91.00 94 PRO A O 1
ATOM 746 N N . GLU A 1 95 ? 2.149 4.371 22.981 1.00 89.94 95 GLU A N 1
ATOM 747 C CA . GLU A 1 95 ? 1.448 4.916 21.819 1.00 89.94 95 GLU A CA 1
ATOM 748 C C . GLU A 1 95 ? 0.610 3.844 21.108 1.00 89.94 95 GLU A C 1
ATOM 750 O O . GLU A 1 95 ? -0.567 4.064 20.820 1.00 89.94 95 GLU A O 1
ATOM 755 N N . LEU A 1 96 ? 1.175 2.651 20.895 1.00 91.06 96 LEU A N 1
ATOM 756 C CA . LEU A 1 96 ? 0.421 1.520 20.347 1.00 91.06 96 LEU A CA 1
ATOM 757 C C . LEU A 1 96 ? -0.680 1.066 21.311 1.00 91.06 96 LEU A C 1
ATOM 759 O O . LEU A 1 96 ? -1.790 0.764 20.882 1.00 91.06 96 LEU A O 1
ATOM 763 N N . MET A 1 97 ? -0.404 1.070 22.618 1.00 94.06 97 MET A N 1
ATOM 764 C CA . MET A 1 97 ? -1.387 0.727 23.647 1.00 94.06 97 MET A CA 1
ATOM 765 C C . MET A 1 97 ? -2.571 1.704 23.663 1.00 94.06 97 MET A C 1
ATOM 767 O O . MET A 1 97 ? -3.726 1.285 23.760 1.00 94.06 97 MET A O 1
ATOM 771 N N . HIS A 1 98 ? -2.300 3.001 23.507 1.00 92.25 98 HIS A N 1
ATOM 772 C CA . HIS A 1 98 ? -3.325 4.040 23.405 1.00 92.25 98 HIS A CA 1
ATOM 773 C C . HIS A 1 98 ? -4.260 3.803 22.217 1.00 92.25 98 HIS A C 1
ATOM 775 O O . HIS A 1 98 ? -5.483 3.821 22.375 1.00 92.25 98 HIS A O 1
ATOM 781 N N . TRP A 1 99 ? -3.706 3.526 21.035 1.00 92.44 99 TRP A N 1
ATOM 782 C CA . TRP A 1 99 ? -4.515 3.257 19.844 1.00 92.44 99 TRP A CA 1
ATOM 783 C C . TRP A 1 99 ? -5.248 1.915 19.906 1.00 92.44 99 TRP A C 1
ATOM 785 O O . TRP A 1 99 ? -6.411 1.860 19.510 1.00 92.44 99 TRP A O 1
ATOM 795 N N . ALA A 1 100 ? -4.637 0.867 20.466 1.00 93.50 100 ALA A N 1
ATOM 796 C CA . ALA A 1 100 ? -5.302 -0.419 20.682 1.00 93.50 100 ALA A CA 1
ATOM 797 C C . ALA A 1 100 ? -6.506 -0.272 21.625 1.00 93.50 100 ALA A C 1
ATOM 799 O O . ALA A 1 100 ? -7.594 -0.759 21.323 1.00 93.50 100 ALA A O 1
ATOM 800 N N . THR A 1 101 ? -6.343 0.468 22.724 1.00 94.56 101 THR A N 1
ATOM 801 C CA . THR A 1 101 ? -7.433 0.752 23.671 1.00 94.56 101 THR A CA 1
ATOM 802 C C . THR A 1 101 ? -8.572 1.510 22.992 1.00 94.56 101 THR A C 1
ATOM 804 O O . THR A 1 101 ? -9.732 1.121 23.115 1.00 94.56 101 THR A O 1
ATOM 807 N N . LYS A 1 102 ? -8.258 2.564 22.224 1.00 95.00 102 LYS A N 1
ATOM 808 C CA . LYS A 1 102 ? -9.265 3.330 21.471 1.00 95.00 102 LYS A CA 1
ATOM 809 C C . LYS A 1 102 ? -10.010 2.482 20.446 1.00 95.00 102 LYS A C 1
ATOM 811 O O . LYS A 1 102 ? -11.221 2.625 20.302 1.00 95.00 102 LYS A O 1
ATOM 816 N N . LEU A 1 103 ? -9.294 1.612 19.738 1.00 94.06 103 LEU A N 1
ATOM 817 C CA . LEU A 1 103 ? -9.875 0.679 18.780 1.00 94.06 103 LEU A CA 1
ATOM 818 C C . LEU A 1 103 ? -10.876 -0.255 19.455 1.00 94.06 103 LEU A C 1
ATOM 820 O O . LEU A 1 103 ? -12.007 -0.367 18.985 1.00 94.06 103 LEU A O 1
ATOM 824 N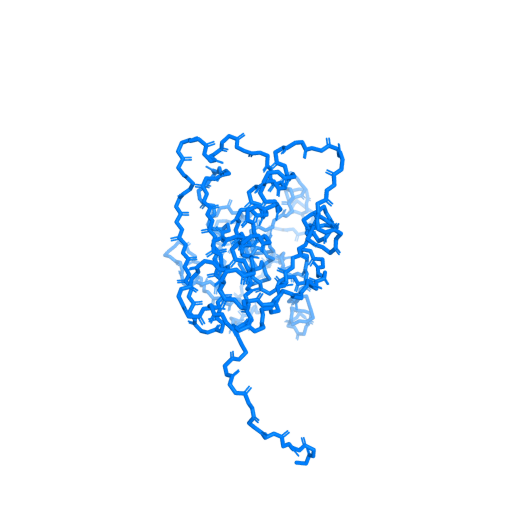 N . TRP A 1 104 ? -10.494 -0.882 20.565 1.00 95.38 104 TRP A N 1
ATOM 825 C CA . TRP A 1 104 ? -11.372 -1.815 21.265 1.00 95.38 104 TRP A CA 1
ATOM 826 C C . TRP A 1 104 ? -12.569 -1.128 21.922 1.00 95.38 104 TRP A C 1
ATOM 828 O O . TRP A 1 104 ? -13.683 -1.632 21.798 1.00 95.38 104 TRP A O 1
ATOM 838 N N . ASP A 1 105 ? -12.390 0.054 22.516 1.00 95.94 105 ASP A N 1
ATOM 839 C CA . ASP A 1 105 ? -13.501 0.874 23.021 1.00 95.94 105 ASP A CA 1
ATOM 840 C C . ASP A 1 105 ? -14.496 1.226 21.902 1.00 95.94 105 ASP A C 1
ATOM 842 O O . ASP A 1 105 ? -15.711 1.086 22.064 1.00 95.94 105 ASP A O 1
ATOM 846 N N . ARG A 1 106 ? -13.993 1.604 20.720 1.00 93.25 106 ARG A N 1
ATOM 847 C CA . ARG A 1 106 ? -14.843 1.878 19.557 1.00 93.25 106 ARG A CA 1
ATOM 848 C C . ARG A 1 106 ? -15.574 0.630 19.073 1.00 93.25 106 ARG A C 1
ATOM 850 O O . ARG A 1 106 ? -16.773 0.709 18.802 1.00 93.25 106 ARG A O 1
ATOM 857 N N . CYS A 1 107 ? -14.889 -0.507 18.994 1.00 93.12 107 CYS A N 1
ATOM 858 C CA . CYS A 1 107 ? -15.480 -1.780 18.583 1.00 93.12 107 CYS A CA 1
ATOM 859 C C . CYS A 1 107 ? -16.598 -2.214 19.536 1.00 93.12 107 CYS A C 1
ATOM 861 O O . CYS A 1 107 ? -17.688 -2.552 19.084 1.00 93.12 107 CYS A O 1
ATOM 863 N N . LEU A 1 108 ? -16.377 -2.100 20.849 1.00 95.12 108 LEU A N 1
ATOM 864 C CA . LEU A 1 108 ? -17.389 -2.388 21.867 1.00 95.12 108 LEU A CA 1
ATOM 865 C C . LEU A 1 108 ? -18.611 -1.472 21.731 1.00 95.12 108 LEU A C 1
ATOM 867 O O . LEU A 1 108 ? -19.738 -1.958 21.718 1.00 95.12 108 LEU A O 1
ATOM 871 N N . LYS A 1 109 ? -18.401 -0.160 21.565 1.00 95.75 109 LYS A N 1
ATOM 872 C CA . LYS A 1 109 ? -19.488 0.825 21.411 1.00 95.75 109 LYS A CA 1
ATOM 873 C C . LYS A 1 109 ? -20.327 0.622 20.152 1.00 95.75 109 LYS A C 1
ATOM 875 O O . LYS A 1 109 ? -21.506 0.953 20.150 1.00 95.75 109 LYS A O 1
ATOM 880 N N . THR A 1 110 ? -19.713 0.131 19.081 1.00 92.81 110 THR A N 1
ATOM 881 C CA . THR A 1 110 ? -20.359 -0.026 17.767 1.00 92.81 110 THR A CA 1
ATOM 882 C C . THR A 1 110 ? -20.826 -1.455 17.496 1.00 92.81 110 THR A C 1
ATOM 884 O O . THR A 1 110 ? -21.460 -1.694 16.478 1.00 92.81 110 THR A O 1
ATOM 887 N N . GLY A 1 111 ? -20.518 -2.414 18.376 1.00 91.25 111 GLY A N 1
ATOM 888 C CA . GLY A 1 111 ? -20.771 -3.838 18.136 1.00 91.25 111 GLY A CA 1
ATOM 889 C C . GLY A 1 111 ? -19.886 -4.455 17.045 1.00 91.25 111 GLY A C 1
ATOM 890 O O . GLY A 1 111 ? -20.165 -5.555 16.573 1.00 91.25 111 GLY A O 1
ATOM 891 N N . THR A 1 112 ? -18.827 -3.759 16.633 1.00 88.38 112 THR A N 1
ATOM 892 C CA . THR A 1 112 ? -17.915 -4.184 15.567 1.00 88.38 112 THR A CA 1
ATOM 893 C C . THR A 1 112 ? -16.965 -5.262 16.077 1.00 88.38 112 THR A C 1
ATOM 895 O O . THR A 1 112 ? -16.438 -5.166 17.186 1.00 88.38 112 THR A O 1
ATOM 898 N N . ARG A 1 113 ? -16.714 -6.298 15.275 1.00 87.19 113 ARG A N 1
ATOM 899 C CA . ARG A 1 113 ? -15.802 -7.403 15.614 1.00 87.19 113 ARG A CA 1
ATOM 900 C C . ARG A 1 113 ? -14.617 -7.407 14.667 1.00 87.19 113 ARG A C 1
ATOM 902 O O . ARG A 1 113 ? -14.799 -7.213 13.474 1.00 87.19 113 ARG A O 1
ATOM 909 N N . LEU A 1 114 ? -13.419 -7.678 15.176 1.00 86.06 114 LEU A N 1
ATOM 910 C CA . LEU A 1 114 ? -12.195 -7.696 14.373 1.00 86.06 114 LEU A CA 1
ATOM 911 C C . LEU A 1 114 ? -11.630 -9.111 14.268 1.00 86.06 114 LEU A C 1
ATOM 913 O O . LEU A 1 114 ? -11.580 -9.842 15.256 1.00 86.06 114 LEU A O 1
ATOM 917 N N . LYS A 1 115 ? -11.141 -9.467 13.081 1.00 83.50 115 LYS A N 1
ATOM 918 C CA . LYS A 1 115 ? -10.330 -10.659 12.841 1.00 83.50 115 LYS A CA 1
ATOM 919 C C . LYS A 1 115 ? -9.116 -10.284 11.998 1.00 83.50 115 LYS A C 1
ATOM 921 O O . LYS A 1 115 ? -9.253 -9.928 10.830 1.00 83.50 115 LYS A O 1
ATOM 926 N N . MET A 1 116 ? -7.929 -10.398 12.586 1.00 79.12 116 MET A N 1
ATOM 927 C CA . MET A 1 116 ? -6.665 -10.113 11.904 1.00 79.12 116 MET A CA 1
ATOM 928 C C . MET A 1 116 ? -6.160 -11.341 11.145 1.00 79.12 116 MET A C 1
ATOM 930 O O . MET A 1 116 ? -6.131 -12.445 11.687 1.00 79.12 116 MET A O 1
ATOM 934 N N . THR A 1 117 ? -5.718 -11.147 9.905 1.00 74.88 117 THR A N 1
ATOM 935 C CA . THR A 1 117 ? -5.038 -12.160 9.089 1.00 74.88 117 THR A CA 1
ATOM 936 C C . THR A 1 117 ? -3.701 -11.608 8.619 1.00 74.88 117 THR A C 1
ATOM 938 O O . THR A 1 117 ? -3.649 -10.556 7.980 1.00 74.88 117 THR A O 1
ATOM 941 N N . TYR A 1 118 ? -2.622 -12.326 8.933 1.00 72.38 118 TYR A N 1
ATOM 942 C CA . TYR A 1 118 ? -1.299 -11.993 8.422 1.00 72.38 118 TYR A CA 1
ATOM 943 C C . TYR A 1 118 ? -1.177 -12.390 6.953 1.00 72.38 118 TYR A C 1
ATOM 945 O O . TYR A 1 118 ? -1.492 -13.524 6.587 1.00 72.38 118 TYR A O 1
ATOM 953 N N . ILE A 1 119 ? -0.664 -11.479 6.130 1.00 64.31 119 ILE A N 1
ATOM 954 C CA . ILE A 1 119 ? -0.169 -11.779 4.786 1.00 64.31 119 ILE A CA 1
ATOM 955 C C . ILE A 1 119 ? 1.164 -11.055 4.637 1.00 64.31 119 ILE A C 1
ATOM 957 O O . ILE A 1 119 ? 1.264 -9.886 4.997 1.00 64.31 119 ILE A O 1
ATOM 961 N N . SER A 1 120 ? 2.196 -11.718 4.110 1.00 54.66 120 SER A N 1
ATOM 962 C CA . SER A 1 120 ? 3.457 -11.021 3.856 1.00 54.66 120 SER A CA 1
ATOM 963 C C . SER A 1 120 ? 3.247 -9.903 2.834 1.00 54.66 120 SER A C 1
ATOM 965 O O . SER A 1 120 ? 2.445 -10.026 1.908 1.00 54.66 120 SER A O 1
ATOM 967 N N . SER A 1 121 ? 3.997 -8.814 2.966 1.00 55.97 121 SER A N 1
ATOM 968 C CA . SER A 1 121 ? 3.883 -7.636 2.096 1.00 55.97 121 SER A CA 1
ATOM 969 C C . SER A 1 121 ? 3.953 -7.969 0.596 1.00 55.97 121 SER A C 1
ATOM 971 O O . SER A 1 121 ? 3.266 -7.339 -0.207 1.00 55.97 121 SER A O 1
ATOM 973 N N . SER A 1 122 ? 4.711 -9.010 0.226 1.00 50.66 122 SER A N 1
ATOM 974 C CA . SER A 1 122 ? 4.824 -9.562 -1.132 1.00 50.66 122 SER A CA 1
ATOM 975 C C . SER A 1 122 ? 3.542 -10.193 -1.688 1.00 50.66 122 SER A C 1
ATOM 977 O O . SER A 1 122 ? 3.395 -10.289 -2.902 1.00 50.66 122 SER A O 1
ATOM 979 N N . PHE A 1 123 ? 2.627 -10.637 -0.831 1.00 47.38 123 PHE A N 1
ATOM 980 C CA . PHE A 1 123 ? 1.351 -11.242 -1.215 1.00 47.38 123 PHE A CA 1
ATOM 981 C C . PHE A 1 123 ? 0.156 -10.353 -0.870 1.00 47.38 123 PHE A C 1
ATOM 983 O O . PHE A 1 123 ? -0.975 -10.719 -1.186 1.00 47.38 123 PHE A O 1
ATOM 990 N N . ASN A 1 124 ? 0.375 -9.191 -0.240 1.00 51.91 124 ASN A N 1
ATOM 991 C CA . ASN A 1 124 ? -0.698 -8.254 0.064 1.00 51.91 124 ASN A CA 1
ATOM 992 C C . ASN A 1 124 ? -1.300 -7.736 -1.260 1.00 51.91 124 ASN A C 1
ATOM 994 O O . ASN A 1 124 ? -0.636 -6.968 -1.960 1.00 51.91 124 ASN A O 1
ATOM 998 N N . PRO A 1 125 ? -2.555 -8.079 -1.615 1.00 47.25 125 PRO A N 1
ATOM 999 C CA . PRO A 1 125 ? -3.173 -7.672 -2.879 1.00 47.25 125 PRO A CA 1
ATOM 1000 C C . PRO A 1 125 ? -3.345 -6.153 -3.001 1.00 47.25 125 PRO A C 1
ATOM 1002 O O . PRO A 1 125 ? -3.614 -5.650 -4.087 1.00 47.25 125 PRO A O 1
ATOM 1005 N N . ALA A 1 126 ? -3.224 -5.424 -1.889 1.00 46.16 126 ALA A N 1
ATOM 1006 C CA . ALA A 1 126 ? -3.247 -3.969 -1.850 1.00 46.16 126 ALA A CA 1
ATOM 1007 C C . ALA A 1 126 ? -1.889 -3.346 -2.258 1.00 46.16 126 ALA A C 1
ATOM 1009 O O . ALA A 1 126 ? -1.855 -2.220 -2.746 1.00 46.16 126 ALA A O 1
ATOM 1010 N N . ASN A 1 127 ? -0.798 -4.116 -2.141 1.00 44.28 127 ASN A N 1
ATOM 1011 C CA . ASN A 1 127 ? 0.555 -3.781 -2.607 1.00 44.28 127 ASN A CA 1
ATOM 1012 C C . ASN A 1 127 ? 0.930 -4.508 -3.921 1.00 44.28 127 ASN A C 1
ATOM 1014 O O . ASN A 1 127 ? 1.870 -4.108 -4.609 1.00 44.28 127 ASN A O 1
ATOM 1018 N N . ALA A 1 128 ? 0.213 -5.577 -4.282 1.00 42.72 128 ALA A N 1
ATOM 1019 C CA . ALA A 1 128 ? 0.590 -6.495 -5.359 1.00 42.72 128 ALA A CA 1
ATOM 1020 C C . ALA A 1 128 ? 0.492 -5.921 -6.792 1.00 42.72 128 ALA A C 1
ATOM 1022 O O . ALA A 1 128 ? 1.393 -6.199 -7.579 1.00 42.72 128 ALA A O 1
ATOM 1023 N N . PRO A 1 129 ? -0.503 -5.097 -7.186 1.00 43.38 129 PRO A N 1
ATOM 1024 C CA . PRO A 1 129 ? -0.588 -4.660 -8.582 1.00 43.38 129 PRO A CA 1
ATOM 1025 C C . PRO A 1 129 ? 0.248 -3.416 -8.885 1.00 43.38 129 PRO A C 1
ATOM 1027 O O . PRO A 1 129 ? 0.623 -3.205 -10.031 1.00 43.38 129 PRO A O 1
ATOM 1030 N N . SER A 1 130 ? 0.516 -2.559 -7.897 1.00 42.44 130 SER A N 1
ATOM 1031 C CA . SER A 1 130 ? 1.250 -1.310 -8.119 1.00 42.44 130 SER A CA 1
ATOM 1032 C C . SER A 1 130 ? 2.724 -1.456 -7.778 1.00 42.44 130 SER A C 1
ATOM 1034 O O . SER A 1 130 ? 3.552 -1.087 -8.593 1.00 42.44 130 SER A O 1
ATOM 1036 N N . HIS A 1 131 ? 3.094 -2.034 -6.635 1.00 38.50 131 HIS A N 1
ATOM 1037 C CA . HIS A 1 131 ? 4.492 -2.014 -6.205 1.00 38.50 131 HIS A CA 1
ATOM 1038 C C . HIS A 1 131 ? 5.364 -3.071 -6.869 1.00 38.50 131 HIS A C 1
ATOM 1040 O O . HIS A 1 131 ? 6.472 -2.749 -7.279 1.00 38.50 131 HIS A O 1
ATOM 1046 N N . GLN A 1 132 ? 4.881 -4.307 -7.006 1.00 43.00 132 GLN A N 1
ATOM 1047 C CA . GLN A 1 132 ? 5.628 -5.340 -7.729 1.00 43.00 132 GLN A CA 1
ATOM 1048 C C . GLN A 1 132 ? 5.656 -5.040 -9.217 1.00 43.00 132 GLN A C 1
ATOM 1050 O O . GLN A 1 132 ? 6.717 -5.099 -9.816 1.00 43.00 132 GLN A O 1
ATOM 1055 N N . MET A 1 133 ? 4.530 -4.625 -9.795 1.00 42.00 133 MET A N 1
ATOM 1056 C CA . MET A 1 133 ? 4.482 -4.302 -11.213 1.00 42.00 133 MET A CA 1
ATOM 1057 C C . MET A 1 133 ? 5.299 -3.042 -11.532 1.00 42.00 133 MET A C 1
ATOM 1059 O O . MET A 1 133 ? 6.064 -3.079 -12.477 1.00 42.00 133 MET A O 1
ATOM 1063 N N . ILE A 1 134 ? 5.243 -1.961 -10.739 1.00 47.66 134 ILE A N 1
ATOM 1064 C CA . ILE A 1 134 ? 6.083 -0.766 -10.971 1.00 47.66 134 ILE A CA 1
ATOM 1065 C C . ILE A 1 134 ? 7.556 -1.060 -10.671 1.00 47.66 134 ILE A C 1
ATOM 1067 O O . ILE A 1 134 ? 8.390 -0.759 -11.508 1.00 47.66 134 ILE A O 1
ATOM 1071 N N . ALA A 1 135 ? 7.902 -1.704 -9.551 1.00 49.22 135 ALA A N 1
ATOM 1072 C CA . ALA A 1 135 ? 9.305 -2.010 -9.250 1.00 49.22 135 ALA A CA 1
ATOM 1073 C C . ALA A 1 135 ? 9.914 -3.035 -10.221 1.00 49.22 135 ALA A C 1
ATOM 1075 O O . ALA A 1 135 ? 11.108 -2.972 -10.476 1.00 49.22 135 ALA A O 1
ATOM 1076 N N . GLN A 1 136 ? 9.123 -3.960 -10.776 1.00 49.56 136 GLN A N 1
ATOM 1077 C CA . GLN A 1 136 ? 9.586 -4.886 -11.814 1.00 49.56 136 GLN A CA 1
ATOM 1078 C C . GLN A 1 136 ? 9.617 -4.245 -13.207 1.00 49.56 136 GLN A C 1
ATOM 1080 O O . GLN A 1 136 ? 10.461 -4.630 -14.005 1.00 49.56 136 GLN A O 1
ATOM 1085 N N . LEU A 1 137 ? 8.723 -3.295 -13.510 1.00 54.12 137 LEU A N 1
ATOM 1086 C CA . LEU A 1 137 ? 8.735 -2.530 -14.766 1.00 54.12 137 LEU A CA 1
ATOM 1087 C C . LEU A 1 137 ? 9.820 -1.439 -14.780 1.00 54.12 137 LEU A C 1
ATOM 1089 O O . LEU A 1 137 ? 10.296 -1.069 -15.847 1.00 54.12 137 LEU A O 1
ATOM 1093 N N . GLU A 1 138 ? 10.196 -0.913 -13.613 1.00 63.38 138 GLU A N 1
ATOM 1094 C CA . GLU A 1 138 ? 11.258 0.087 -13.439 1.00 63.38 138 GLU A CA 1
ATOM 1095 C C . GLU A 1 138 ? 12.616 -0.544 -13.097 1.00 63.38 138 GLU A C 1
ATOM 1097 O O . GLU A 1 138 ? 13.631 0.154 -13.103 1.00 63.38 138 GLU A O 1
ATOM 1102 N N . TRP A 1 139 ? 12.678 -1.857 -12.851 1.00 70.00 139 TRP A N 1
ATOM 1103 C CA . TRP A 1 139 ? 13.944 -2.560 -12.659 1.00 70.00 139 TRP A CA 1
ATOM 1104 C C . TRP A 1 139 ? 14.764 -2.542 -13.949 1.00 70.00 139 TRP A C 1
ATOM 1106 O O . TRP A 1 139 ? 14.283 -2.928 -15.011 1.00 70.00 139 TRP A O 1
ATOM 1116 N N . SER A 1 140 ? 16.025 -2.139 -13.846 1.00 80.50 140 SER A N 1
ATOM 1117 C CA . SER A 1 140 ? 17.011 -2.311 -14.903 1.00 80.50 140 SER A CA 1
ATOM 1118 C C . SER A 1 140 ? 18.321 -2.804 -14.301 1.00 80.50 140 SER A C 1
ATOM 1120 O O . SER A 1 140 ? 18.615 -2.606 -13.120 1.00 80.50 140 SER A O 1
ATOM 1122 N N . ILE A 1 141 ? 19.107 -3.501 -15.117 1.00 82.56 141 ILE A N 1
ATOM 1123 C CA . ILE A 1 141 ? 20.479 -3.850 -14.753 1.00 82.56 141 ILE A CA 1
ATOM 1124 C C . ILE A 1 141 ? 21.301 -2.560 -14.675 1.00 82.56 141 ILE A C 1
ATOM 1126 O O . ILE A 1 141 ? 21.030 -1.619 -15.415 1.00 82.56 141 ILE A O 1
ATOM 1130 N N . ASP A 1 142 ? 22.301 -2.517 -13.795 1.00 83.62 142 ASP A N 1
ATOM 1131 C CA . ASP A 1 142 ? 23.177 -1.356 -13.643 1.00 83.62 142 ASP A CA 1
ATOM 1132 C C . ASP A 1 142 ? 23.752 -0.883 -15.003 1.00 83.62 142 ASP A C 1
ATOM 1134 O O . ASP A 1 142 ? 24.257 -1.717 -15.767 1.00 83.62 142 ASP A O 1
ATOM 1138 N N . PRO A 1 143 ? 23.712 0.428 -15.324 1.00 88.12 143 PRO A N 1
ATOM 1139 C CA . PRO A 1 143 ? 24.189 0.948 -16.606 1.00 88.12 143 PRO A CA 1
ATOM 1140 C C . PRO A 1 143 ? 25.644 0.591 -16.929 1.00 88.12 143 PRO A C 1
ATOM 1142 O O . PRO A 1 143 ? 25.969 0.343 -18.088 1.00 88.12 143 PRO A O 1
ATOM 1145 N N . SER A 1 144 ? 26.533 0.512 -15.933 1.00 88.62 144 SER A N 1
ATOM 1146 C CA . SER A 1 144 ? 27.931 0.130 -16.170 1.00 88.62 144 SER A CA 1
ATOM 1147 C C . SER A 1 144 ? 28.055 -1.336 -16.589 1.00 88.62 144 SER A C 1
ATOM 1149 O O . SER A 1 144 ? 28.846 -1.671 -17.476 1.00 88.62 144 SER A O 1
ATOM 1151 N N . PHE A 1 145 ? 27.215 -2.206 -16.026 1.00 91.12 145 PHE A N 1
ATOM 1152 C CA . PHE A 1 145 ? 27.144 -3.605 -16.427 1.00 91.12 145 PHE A CA 1
ATOM 1153 C C . PHE A 1 145 ? 26.463 -3.771 -17.789 1.00 91.12 145 PHE A C 1
ATOM 1155 O O . PHE A 1 145 ? 26.933 -4.562 -18.608 1.00 91.12 145 PHE A O 1
ATOM 1162 N N . PHE A 1 146 ? 25.416 -2.991 -18.082 1.00 92.94 146 PHE A N 1
ATOM 1163 C CA . PHE A 1 146 ? 24.832 -2.938 -19.423 1.00 92.94 146 PHE A CA 1
ATOM 1164 C C . PHE A 1 146 ? 25.877 -2.541 -20.470 1.00 92.94 146 PHE A C 1
ATOM 1166 O O . PHE A 1 146 ? 26.033 -3.255 -21.455 1.00 92.94 146 PHE A O 1
ATOM 1173 N N . LEU A 1 147 ? 26.661 -1.484 -20.234 1.00 92.75 147 LEU A N 1
ATOM 1174 C CA . LEU A 1 147 ? 27.733 -1.062 -21.145 1.00 92.75 147 LEU A CA 1
ATOM 1175 C C . LEU A 1 147 ? 28.776 -2.165 -21.367 1.00 92.75 147 LEU A C 1
ATOM 1177 O O . LEU A 1 147 ? 29.259 -2.359 -22.485 1.00 92.75 147 LEU A O 1
ATOM 1181 N N . TRP A 1 148 ? 29.114 -2.919 -20.320 1.00 94.25 148 TRP A N 1
ATOM 1182 C CA . TRP A 1 148 ? 29.994 -4.078 -20.450 1.00 94.25 148 TRP A CA 1
ATOM 1183 C C . TRP A 1 148 ? 29.377 -5.182 -21.325 1.00 94.25 148 TRP A C 1
ATOM 1185 O O . TRP A 1 148 ? 30.062 -5.720 -22.201 1.00 94.25 148 TRP A O 1
ATOM 1195 N N . MET A 1 149 ? 28.089 -5.497 -21.140 1.00 93.00 149 MET A N 1
ATOM 1196 C CA . MET A 1 149 ? 27.370 -6.466 -21.976 1.00 93.00 149 MET A CA 1
ATOM 1197 C C . MET A 1 149 ? 27.251 -5.990 -23.423 1.00 93.00 149 MET A C 1
ATOM 1199 O O . MET A 1 149 ? 27.469 -6.773 -24.346 1.00 93.00 149 MET A O 1
ATOM 1203 N N . ASP A 1 150 ? 26.944 -4.714 -23.633 1.00 94.69 150 ASP A N 1
ATOM 1204 C CA . ASP A 1 150 ? 26.786 -4.112 -24.952 1.00 94.69 150 ASP A CA 1
ATOM 1205 C C . ASP A 1 150 ? 28.108 -4.108 -25.726 1.00 94.69 150 ASP A C 1
ATOM 1207 O O . ASP A 1 150 ? 28.148 -4.450 -26.905 1.00 94.69 150 ASP A O 1
ATOM 1211 N N . LYS A 1 151 ? 29.232 -3.884 -25.039 1.00 94.31 151 LYS A N 1
ATOM 1212 C CA . LYS A 1 151 ? 30.564 -4.046 -25.633 1.00 94.31 151 LYS A CA 1
ATOM 1213 C C . LYS A 1 151 ? 30.842 -5.484 -26.088 1.00 94.31 151 LYS A C 1
ATOM 1215 O O . LYS A 1 151 ? 31.590 -5.685 -27.042 1.00 94.31 151 LYS A O 1
ATOM 1220 N N . LYS A 1 152 ? 30.293 -6.485 -25.392 1.00 94.44 152 LYS A N 1
ATOM 1221 C CA . LYS A 1 152 ? 30.576 -7.905 -25.648 1.00 94.44 152 LYS A CA 1
ATOM 1222 C C . LYS A 1 152 ? 29.620 -8.547 -26.658 1.00 94.44 152 LYS A C 1
ATOM 1224 O O . LYS A 1 152 ? 30.062 -9.351 -27.474 1.00 94.44 152 LYS A O 1
ATOM 1229 N N . TRP A 1 153 ? 28.336 -8.209 -26.601 1.00 92.19 153 TRP A N 1
ATOM 1230 C C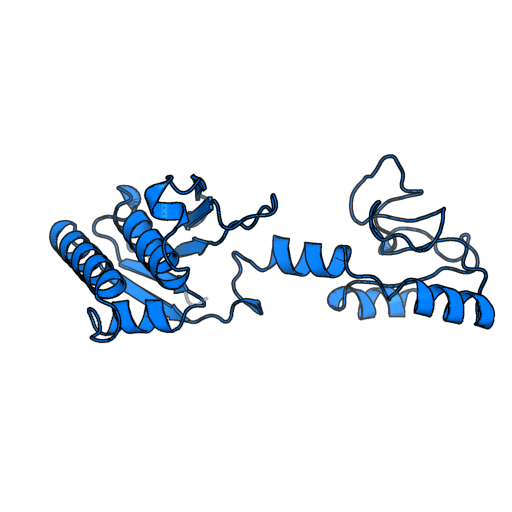A . TRP A 1 153 ? 27.266 -8.844 -27.383 1.00 92.19 153 TRP A CA 1
ATOM 1231 C C . TRP A 1 153 ? 26.425 -7.856 -28.204 1.00 92.19 153 TRP A C 1
ATOM 1233 O O . TRP A 1 153 ? 25.632 -8.274 -29.050 1.00 92.19 153 TRP A O 1
ATOM 1243 N N . GLY A 1 154 ? 26.620 -6.555 -27.998 1.00 91.25 154 GLY A N 1
ATOM 1244 C CA . GLY A 1 154 ? 25.928 -5.492 -28.714 1.00 91.25 154 GLY A CA 1
ATOM 1245 C C . GLY A 1 154 ? 26.537 -5.163 -30.087 1.00 91.25 154 GLY A C 1
ATOM 1246 O O . GLY A 1 154 ? 27.226 -5.997 -30.687 1.00 91.25 154 GLY A O 1
ATOM 1247 N N . PRO A 1 155 ? 26.244 -3.972 -30.642 1.00 92.75 155 PRO A N 1
ATOM 1248 C CA . PRO A 1 155 ? 25.382 -2.944 -30.056 1.00 92.75 155 PRO A CA 1
ATOM 1249 C C . PRO A 1 155 ? 23.910 -3.377 -30.071 1.00 92.75 155 PRO A C 1
ATOM 1251 O O . PRO A 1 155 ? 23.389 -3.811 -31.106 1.00 92.75 155 PRO A O 1
ATOM 1254 N N . HIS A 1 156 ? 23.237 -3.261 -28.932 1.00 94.88 156 HIS A N 1
ATOM 1255 C CA . HIS A 1 156 ? 21.795 -3.445 -28.826 1.00 94.88 156 HIS A CA 1
ATOM 1256 C C . HIS A 1 156 ? 21.097 -2.173 -29.306 1.00 94.88 156 HIS A C 1
ATOM 1258 O O . HIS A 1 156 ? 21.449 -1.059 -28.923 1.00 94.88 156 HIS A O 1
ATOM 1264 N N . LYS A 1 157 ? 20.110 -2.334 -30.188 1.00 92.31 157 LYS A N 1
ATOM 1265 C CA . LYS A 1 157 ? 19.404 -1.210 -30.813 1.00 92.31 157 LYS A CA 1
ATOM 1266 C C . LYS A 1 157 ? 18.163 -0.791 -30.040 1.00 92.31 157 LYS A C 1
ATOM 1268 O O . LYS A 1 157 ? 17.824 0.388 -30.058 1.00 92.31 157 LYS A O 1
ATOM 1273 N N . VAL A 1 158 ? 17.477 -1.754 -29.424 1.00 93.38 158 VAL A N 1
ATOM 1274 C CA . VAL A 1 158 ? 16.180 -1.533 -28.778 1.00 93.38 158 VAL A CA 1
ATOM 1275 C C . VAL A 1 158 ? 16.122 -2.243 -27.432 1.00 93.38 158 VAL A C 1
ATOM 1277 O O . VAL A 1 158 ? 16.413 -3.437 -27.359 1.00 93.38 158 VAL A O 1
ATOM 1280 N N . ASP A 1 159 ? 15.698 -1.517 -26.403 1.00 93.38 159 ASP A N 1
ATOM 1281 C CA . ASP A 1 159 ? 15.371 -2.029 -25.074 1.00 93.38 159 ASP A CA 1
ATOM 1282 C C . ASP A 1 159 ? 13.870 -2.336 -25.001 1.00 93.38 159 ASP A C 1
ATOM 1284 O O . ASP A 1 159 ? 13.028 -1.443 -25.117 1.00 93.38 159 ASP A O 1
ATOM 1288 N N . LEU A 1 160 ? 13.515 -3.614 -24.890 1.00 91.38 160 LEU A N 1
ATOM 1289 C CA . LEU A 1 160 ? 12.132 -4.063 -25.057 1.00 91.38 160 LEU A CA 1
ATOM 1290 C C . LEU A 1 160 ? 11.269 -3.939 -23.797 1.00 91.38 160 LEU A C 1
ATOM 1292 O O . LEU A 1 160 ? 10.045 -3.983 -23.900 1.00 91.38 160 LEU A O 1
ATOM 1296 N N . PHE A 1 161 ? 11.871 -3.811 -22.618 1.00 88.69 161 PHE A N 1
ATOM 1297 C CA . PHE A 1 161 ? 11.145 -3.870 -21.346 1.00 88.69 161 PHE A CA 1
ATOM 1298 C C . PHE A 1 161 ? 11.545 -2.715 -20.430 1.00 88.69 161 PHE A C 1
ATOM 1300 O O . PHE A 1 161 ? 11.886 -2.926 -19.271 1.00 88.69 161 PHE A O 1
ATOM 1307 N N . ALA A 1 162 ? 11.489 -1.495 -20.961 1.00 87.69 162 ALA A N 1
ATOM 1308 C CA . ALA A 1 162 ? 11.945 -0.298 -20.269 1.00 87.69 162 ALA A CA 1
ATOM 1309 C C . ALA A 1 162 ? 10.856 0.776 -20.133 1.00 87.69 162 ALA A C 1
ATOM 1311 O O . ALA A 1 162 ? 9.810 0.760 -20.780 1.00 87.69 162 ALA A O 1
ATOM 1312 N N . SER A 1 163 ? 11.111 1.737 -19.261 1.00 83.12 163 SER A N 1
ATOM 1313 C CA . SER A 1 163 ? 10.390 2.988 -19.091 1.00 83.12 163 SER A CA 1
ATOM 1314 C C . SER A 1 163 ? 11.211 4.150 -19.657 1.00 83.12 163 SER A C 1
ATOM 1316 O O . SER A 1 163 ? 12.376 4.005 -20.022 1.00 83.12 163 SER A O 1
ATOM 1318 N N . GLU A 1 164 ? 10.616 5.342 -19.679 1.00 81.38 164 GLU A N 1
ATOM 1319 C CA . GLU A 1 164 ? 11.337 6.585 -19.995 1.00 81.38 164 GLU A CA 1
ATOM 1320 C C . GLU A 1 164 ? 12.527 6.836 -19.049 1.00 81.38 164 GLU A C 1
ATOM 1322 O O . GLU A 1 164 ? 13.459 7.548 -19.396 1.00 81.38 164 GLU A O 1
ATOM 1327 N N . GLN A 1 165 ? 12.508 6.253 -17.849 1.00 79.19 165 GLN A N 1
ATOM 1328 C CA . GLN A 1 165 ? 13.472 6.552 -16.792 1.00 79.19 165 GLN A CA 1
ATOM 1329 C C . GLN A 1 165 ? 14.607 5.529 -16.691 1.00 79.19 165 GLN A C 1
ATOM 1331 O O . GLN A 1 165 ? 15.627 5.838 -16.081 1.00 79.19 165 GLN A O 1
ATOM 1336 N N . ASN A 1 166 ? 14.440 4.317 -17.233 1.00 85.75 166 ASN A N 1
ATOM 1337 C CA . ASN A 1 166 ? 15.396 3.220 -17.041 1.00 85.75 166 ASN A CA 1
ATOM 1338 C C . ASN A 1 166 ? 15.908 2.587 -18.346 1.00 85.75 166 ASN A C 1
ATOM 1340 O O . ASN A 1 166 ? 16.625 1.587 -18.280 1.00 85.75 166 ASN A O 1
ATOM 1344 N N . HIS A 1 167 ? 15.548 3.150 -19.504 1.00 89.62 167 HIS A N 1
ATOM 1345 C CA . HIS A 1 167 ? 15.968 2.625 -20.796 1.00 89.62 167 HIS A CA 1
ATOM 1346 C C . HIS A 1 167 ? 17.494 2.617 -20.934 1.00 89.62 167 HIS A C 1
ATOM 1348 O O . HIS A 1 167 ? 18.179 3.597 -20.634 1.00 89.62 167 HIS A O 1
ATOM 1354 N N . GLN A 1 168 ? 18.037 1.520 -21.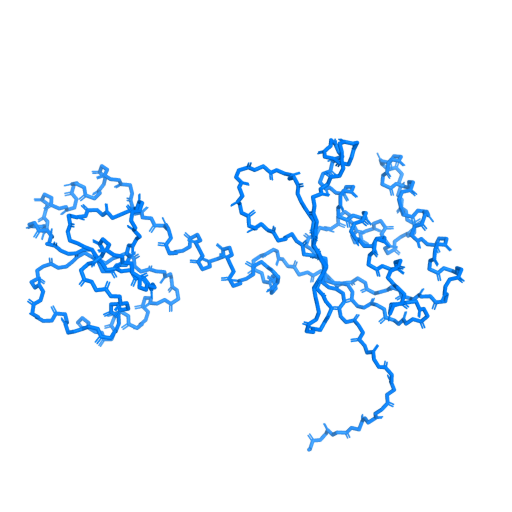451 1.00 90.38 168 GLN A N 1
ATOM 1355 C CA . GLN A 1 168 ? 19.478 1.386 -21.677 1.00 90.38 168 GLN A CA 1
ATOM 1356 C C . GLN A 1 168 ? 19.904 1.777 -23.102 1.00 90.38 168 GLN A C 1
ATOM 1358 O O . GLN A 1 168 ? 21.089 1.947 -23.385 1.00 90.38 168 GLN A O 1
ATOM 1363 N N . THR A 1 169 ? 18.939 1.970 -24.005 1.00 90.38 169 THR A N 1
ATOM 1364 C CA . THR A 1 169 ? 19.163 2.368 -25.402 1.00 90.38 169 THR A CA 1
ATOM 1365 C C . THR A 1 169 ? 18.271 3.541 -25.796 1.00 90.38 169 THR A C 1
ATOM 1367 O O . THR A 1 169 ? 17.223 3.769 -25.201 1.00 90.38 169 THR A O 1
ATOM 1370 N N . THR A 1 170 ? 18.654 4.275 -26.845 1.00 89.75 170 THR A N 1
ATOM 1371 C CA . THR A 1 170 ? 17.879 5.427 -27.346 1.00 89.75 170 THR A CA 1
ATOM 1372 C C . THR A 1 170 ? 16.484 5.034 -27.836 1.00 89.75 170 THR A C 1
ATOM 1374 O O . THR A 1 170 ? 15.535 5.794 -27.674 1.00 89.75 170 THR A O 1
ATOM 1377 N N . CYS A 1 171 ? 16.342 3.849 -28.436 1.00 91.88 171 CYS A N 1
ATOM 1378 C CA . CYS A 1 171 ? 15.043 3.288 -28.793 1.00 91.88 171 CYS A CA 1
ATOM 1379 C C . CYS A 1 171 ? 14.601 2.301 -27.714 1.00 91.88 171 CYS A C 1
ATOM 1381 O O . CYS A 1 171 ? 15.356 1.391 -27.385 1.00 91.88 171 CYS A O 1
ATOM 1383 N N . PHE A 1 172 ? 13.386 2.438 -27.194 1.00 93.00 172 PHE A N 1
ATOM 1384 C CA . PHE A 1 172 ? 12.866 1.540 -26.165 1.00 93.00 172 PHE A CA 1
ATOM 1385 C C . PHE A 1 172 ? 11.356 1.330 -26.295 1.00 93.00 172 PHE A C 1
ATOM 1387 O O . PHE A 1 172 ? 10.664 2.122 -26.943 1.00 93.00 172 PHE A O 1
ATOM 1394 N N . MET A 1 173 ? 10.846 0.255 -25.695 1.00 89.44 173 MET A N 1
ATOM 1395 C CA . MET A 1 173 ? 9.423 -0.073 -25.644 1.00 89.44 173 MET A CA 1
ATOM 1396 C C . MET A 1 173 ? 8.920 -0.110 -24.209 1.00 89.44 173 MET A C 1
ATOM 1398 O O . MET A 1 173 ? 9.573 -0.660 -23.325 1.00 89.44 173 MET A O 1
ATOM 1402 N N . THR A 1 174 ? 7.730 0.448 -24.004 1.00 86.19 174 THR A N 1
ATOM 1403 C CA . THR A 1 174 ? 7.108 0.578 -22.686 1.00 86.19 174 THR A CA 1
ATOM 1404 C C . THR A 1 174 ? 5.961 -0.399 -22.492 1.00 86.19 174 THR A C 1
ATOM 1406 O O . THR A 1 174 ? 5.317 -0.844 -23.435 1.00 86.19 174 THR A O 1
ATOM 1409 N N . TRP A 1 175 ? 5.626 -0.711 -21.241 1.00 77.06 175 TRP A N 1
ATOM 1410 C CA . TRP A 1 175 ? 4.438 -1.523 -20.955 1.00 77.06 175 TRP A CA 1
ATOM 1411 C C . TRP A 1 175 ? 3.126 -0.814 -21.326 1.00 77.06 175 TRP A C 1
ATOM 1413 O O . TRP A 1 175 ? 2.185 -1.434 -21.812 1.00 77.06 175 TRP A O 1
ATOM 1423 N N . LYS A 1 176 ? 3.059 0.505 -21.107 1.00 75.69 176 LYS A N 1
ATOM 1424 C CA . LYS A 1 176 ? 1.898 1.348 -21.435 1.00 75.69 176 LYS A CA 1
ATOM 1425 C C . LYS A 1 176 ? 2.251 2.348 -22.531 1.00 75.69 176 LYS A C 1
ATOM 1427 O O . LYS A 1 176 ? 3.428 2.684 -22.651 1.00 75.69 176 LYS A O 1
ATOM 1432 N N . PRO A 1 177 ? 1.265 2.881 -23.273 1.00 77.06 177 PRO A N 1
ATOM 1433 C CA . PRO A 1 177 ? 1.506 3.931 -24.257 1.00 77.06 177 PRO A CA 1
ATOM 1434 C C . PRO A 1 177 ? 2.315 5.099 -23.673 1.00 77.06 177 PRO A C 1
ATOM 1436 O O . PRO A 1 177 ? 1.906 5.716 -22.688 1.00 77.06 177 PRO A O 1
ATOM 1439 N N . CYS A 1 178 ? 3.457 5.399 -24.289 1.00 78.31 178 CYS A N 1
ATOM 1440 C CA . CYS A 1 178 ? 4.327 6.520 -23.948 1.00 78.31 178 CYS A CA 1
ATOM 1441 C C . CYS A 1 178 ? 4.729 7.251 -25.231 1.00 78.31 178 CYS A C 1
ATOM 1443 O O . CYS A 1 178 ? 4.989 6.617 -26.249 1.00 78.31 178 CYS A O 1
ATOM 1445 N N . LYS A 1 179 ? 4.782 8.587 -25.186 1.00 82.69 179 LYS A N 1
ATOM 1446 C CA . LYS A 1 179 ? 5.104 9.417 -26.359 1.00 82.69 179 LYS A CA 1
ATOM 1447 C C . LYS A 1 179 ? 6.560 9.290 -26.812 1.00 82.69 179 LYS A C 1
ATOM 1449 O O . LYS A 1 179 ? 6.842 9.547 -27.974 1.00 82.69 179 LYS A O 1
ATOM 1454 N N . MET A 1 180 ? 7.464 8.945 -25.895 1.00 82.62 180 MET A N 1
ATOM 1455 C CA . MET A 1 180 ? 8.903 8.838 -26.162 1.00 82.62 180 MET A CA 1
ATOM 1456 C C . MET A 1 180 ? 9.340 7.419 -26.531 1.00 82.62 180 MET A C 1
ATOM 1458 O O . MET A 1 180 ? 10.453 7.228 -27.012 1.00 82.62 180 MET A O 1
ATOM 1462 N N . ALA A 1 181 ? 8.470 6.431 -26.318 1.00 88.06 181 ALA A N 1
ATOM 1463 C CA . ALA A 1 181 ? 8.754 5.046 -26.646 1.00 88.06 181 ALA A CA 1
ATOM 1464 C C . ALA A 1 181 ? 8.525 4.781 -28.138 1.00 88.06 181 ALA A C 1
ATOM 1466 O O . ALA A 1 181 ? 7.613 5.332 -28.754 1.00 88.06 181 ALA A O 1
ATOM 1467 N N . MET A 1 182 ? 9.321 3.876 -28.705 1.00 90.00 182 MET A N 1
ATOM 1468 C CA . MET A 1 182 ? 9.156 3.394 -30.079 1.00 90.00 182 MET A CA 1
ATOM 1469 C C . MET A 1 182 ? 7.814 2.674 -30.264 1.00 90.00 182 MET A C 1
ATOM 1471 O O . MET A 1 182 ? 7.168 2.813 -31.299 1.00 90.00 182 MET A O 1
ATOM 1475 N N . ALA A 1 183 ? 7.416 1.884 -29.270 1.00 88.00 183 ALA A N 1
ATOM 1476 C CA . ALA A 1 183 ? 6.157 1.155 -29.230 1.00 88.00 183 ALA A CA 1
ATOM 1477 C C . ALA A 1 183 ? 5.801 0.815 -27.776 1.00 88.00 183 ALA A C 1
ATOM 1479 O O . ALA A 1 183 ? 6.585 1.062 -26.855 1.00 88.00 183 ALA A O 1
ATOM 1480 N N . TRP A 1 184 ? 4.626 0.223 -27.575 1.00 82.69 184 TRP A N 1
ATOM 1481 C CA . TRP A 1 184 ? 4.217 -0.327 -26.288 1.00 82.69 184 TRP A CA 1
ATOM 1482 C C . TRP A 1 184 ? 3.864 -1.812 -26.412 1.00 82.69 184 TRP A C 1
ATOM 1484 O O . TRP A 1 184 ? 3.576 -2.300 -27.506 1.00 82.69 184 TRP A O 1
ATOM 1494 N N . ASP A 1 185 ? 3.930 -2.513 -25.281 1.00 83.25 185 ASP A N 1
ATOM 1495 C CA . ASP A 1 185 ? 3.763 -3.962 -25.158 1.00 83.25 185 ASP A CA 1
ATOM 1496 C C . ASP A 1 185 ? 4.668 -4.755 -26.118 1.00 83.25 185 ASP A C 1
ATOM 1498 O O . ASP A 1 185 ? 4.254 -5.238 -27.176 1.00 83.25 185 ASP A O 1
ATOM 1502 N N . ALA A 1 186 ? 5.936 -4.920 -25.731 1.00 88.62 186 ALA A N 1
ATOM 1503 C CA . ALA A 1 186 ? 6.909 -5.659 -26.530 1.00 88.62 186 ALA A CA 1
ATOM 1504 C C . ALA A 1 186 ? 6.490 -7.111 -26.818 1.00 88.62 186 ALA A C 1
ATOM 1506 O O . ALA A 1 186 ? 6.876 -7.665 -27.851 1.00 88.62 186 ALA A O 1
ATOM 1507 N N . LEU A 1 187 ? 5.668 -7.743 -25.973 1.00 86.44 187 LEU A N 1
ATOM 1508 C CA . LEU A 1 187 ? 5.179 -9.101 -26.229 1.00 86.44 187 LEU A CA 1
ATOM 1509 C C . LEU A 1 187 ? 4.176 -9.155 -27.388 1.00 86.44 187 LEU A C 1
ATOM 1511 O O . LEU A 1 187 ? 4.034 -10.217 -27.992 1.00 86.44 187 LEU A O 1
ATOM 1515 N N . GLN A 1 188 ? 3.597 -8.030 -27.805 1.00 86.88 188 GLN A N 1
ATOM 1516 C CA . GLN A 1 188 ? 2.773 -7.942 -29.016 1.00 86.88 188 GLN A CA 1
ATOM 1517 C C . GLN A 1 188 ? 3.565 -7.552 -30.276 1.00 86.88 188 GLN A C 1
ATOM 1519 O O . GLN A 1 188 ? 3.087 -7.763 -31.387 1.00 86.88 188 GLN A O 1
ATOM 1524 N N . GLN A 1 189 ? 4.794 -7.041 -30.139 1.00 87.38 189 GLN A N 1
ATOM 1525 C CA . GLN A 1 189 ? 5.578 -6.548 -31.282 1.00 87.38 189 GLN A CA 1
ATOM 1526 C C . GLN A 1 189 ? 6.367 -7.655 -32.003 1.00 87.38 189 GLN A C 1
ATOM 1528 O O . GLN A 1 189 ? 6.867 -8.571 -31.350 1.00 87.38 189 GLN A O 1
ATOM 1533 N N . PRO A 1 190 ? 6.561 -7.594 -33.330 1.00 89.81 190 PRO A N 1
ATOM 1534 C CA . PRO A 1 190 ? 7.438 -8.530 -34.032 1.00 89.81 190 PRO A CA 1
ATOM 1535 C C . PRO A 1 190 ? 8.916 -8.236 -33.718 1.00 89.81 190 PRO A C 1
ATOM 1537 O O . PRO A 1 190 ? 9.419 -7.162 -34.033 1.00 89.81 190 PRO A O 1
ATOM 1540 N N . TRP A 1 191 ? 9.635 -9.184 -33.102 1.00 90.44 191 TRP A N 1
ATOM 1541 C CA . TRP A 1 191 ? 11.036 -8.971 -32.683 1.00 90.44 191 TRP A CA 1
ATOM 1542 C C . TRP A 1 191 ? 12.047 -9.186 -33.808 1.00 90.44 191 TRP A C 1
ATOM 1544 O O . TRP A 1 191 ? 13.091 -8.540 -33.834 1.00 90.44 191 TRP A O 1
ATOM 1554 N N . MET A 1 192 ? 11.711 -10.040 -34.778 1.00 86.50 192 MET A N 1
ATOM 1555 C CA . MET A 1 192 ? 12.603 -10.411 -35.884 1.00 86.50 192 MET A CA 1
ATOM 1556 C C . MET A 1 192 ? 13.044 -9.209 -36.732 1.00 86.50 192 MET A C 1
ATOM 1558 O O . MET A 1 192 ? 14.124 -9.219 -37.314 1.00 86.50 192 MET A O 1
ATOM 1562 N N . THR A 1 193 ? 12.231 -8.152 -36.785 1.00 86.44 193 THR A N 1
ATOM 1563 C CA . THR A 1 193 ? 12.504 -6.939 -37.567 1.00 86.44 193 THR A CA 1
ATOM 1564 C C . THR A 1 193 ? 13.294 -5.876 -36.799 1.00 86.44 193 THR A C 1
ATOM 1566 O O . THR A 1 193 ? 13.709 -4.886 -37.396 1.00 86.44 193 THR A O 1
ATOM 1569 N N . LEU A 1 194 ? 13.517 -6.052 -35.491 1.00 86.00 194 LEU A N 1
ATOM 1570 C CA . LEU A 1 194 ? 14.134 -5.043 -34.614 1.00 86.00 194 LEU A CA 1
ATOM 1571 C C . LEU A 1 194 ? 15.668 -5.160 -34.532 1.00 86.00 194 LEU A C 1
ATOM 1573 O O . LEU A 1 194 ? 16.341 -4.260 -34.027 1.00 86.00 194 LEU A O 1
ATOM 1577 N N . GLY A 1 195 ? 16.245 -6.242 -35.064 1.00 86.12 195 GLY A N 1
ATOM 1578 C CA . GLY A 1 195 ? 17.679 -6.522 -34.975 1.00 86.12 195 GLY A CA 1
ATOM 1579 C C . GLY A 1 195 ? 18.093 -7.019 -33.586 1.00 86.12 195 GLY A C 1
ATOM 1580 O O . GLY A 1 195 ? 17.367 -7.780 -32.955 1.00 86.12 195 GLY A O 1
ATOM 1581 N N . ARG A 1 196 ? 19.286 -6.624 -33.112 1.00 90.12 196 ARG A N 1
ATOM 1582 C CA . ARG A 1 196 ? 19.772 -7.000 -31.772 1.00 90.12 196 ARG A CA 1
ATOM 1583 C C . ARG A 1 196 ? 19.027 -6.205 -30.707 1.00 90.12 196 ARG A C 1
ATOM 1585 O O . ARG A 1 196 ? 19.197 -4.989 -30.614 1.00 90.12 196 ARG A O 1
ATOM 1592 N N . VAL A 1 197 ? 18.223 -6.905 -29.919 1.00 93.31 197 VAL A N 1
ATOM 1593 C CA . VAL A 1 197 ? 17.397 -6.338 -28.851 1.00 93.31 197 VAL A CA 1
ATOM 1594 C C . VAL A 1 197 ? 17.965 -6.685 -27.483 1.00 93.31 197 VAL A C 1
ATOM 1596 O O . VAL A 1 197 ? 18.537 -7.758 -27.297 1.00 93.31 197 VAL A O 1
ATOM 1599 N N . TYR A 1 198 ? 17.806 -5.771 -26.535 1.00 93.06 198 TYR A N 1
ATOM 1600 C CA . TYR A 1 198 ? 18.072 -6.005 -25.125 1.00 93.06 198 TYR A CA 1
ATOM 1601 C C . TYR A 1 198 ? 16.748 -6.255 -24.393 1.00 93.06 198 TYR A C 1
ATOM 1603 O O . TYR A 1 198 ? 15.751 -5.568 -24.627 1.00 93.06 198 TYR A O 1
ATOM 1611 N N . CYS A 1 199 ? 16.746 -7.259 -23.516 1.00 90.19 199 CYS A N 1
ATOM 1612 C CA . CYS A 1 199 ? 15.568 -7.681 -22.768 1.00 90.19 199 CYS A CA 1
ATOM 1613 C C . CYS A 1 199 ? 15.882 -7.733 -21.274 1.00 90.19 199 CYS A C 1
ATOM 1615 O O . CYS A 1 199 ? 16.659 -8.580 -20.834 1.00 90.19 199 CYS A O 1
ATOM 1617 N N . CYS A 1 200 ? 15.209 -6.893 -20.489 1.00 88.50 200 CYS A N 1
ATOM 1618 C CA . CYS A 1 200 ? 15.188 -6.981 -19.030 1.00 88.50 200 CYS A CA 1
ATOM 1619 C C . CYS A 1 200 ? 13.736 -7.062 -18.522 1.00 88.50 200 CYS A C 1
ATOM 1621 O O . CYS A 1 200 ? 13.245 -6.126 -17.899 1.00 88.50 200 CYS A O 1
ATOM 1623 N N . PRO A 1 201 ? 12.990 -8.132 -18.858 1.00 85.88 201 PRO A N 1
ATOM 1624 C CA . PRO A 1 201 ? 11.584 -8.225 -18.494 1.00 85.88 201 PRO A CA 1
ATOM 1625 C C . PRO A 1 201 ? 11.398 -8.423 -16.979 1.00 85.88 201 PRO A C 1
ATOM 1627 O O . PRO A 1 201 ? 12.237 -9.051 -16.325 1.00 85.88 201 PRO A O 1
ATOM 1630 N N . PRO A 1 202 ? 10.240 -8.015 -16.433 1.00 79.12 202 PRO A N 1
ATOM 1631 C CA . PRO A 1 202 ? 9.736 -8.509 -15.157 1.00 79.12 202 PRO A CA 1
ATOM 1632 C C . PRO A 1 202 ? 9.839 -10.035 -15.032 1.00 79.12 202 PRO A C 1
ATOM 1634 O O . PRO A 1 202 ? 9.585 -10.766 -15.993 1.00 79.12 202 PRO A O 1
ATOM 1637 N N . TRP A 1 203 ? 10.134 -10.533 -13.827 1.00 76.62 203 TRP A N 1
ATOM 1638 C CA . TRP A 1 203 ? 10.327 -11.967 -13.561 1.00 76.62 203 TRP A CA 1
ATOM 1639 C C . TRP A 1 203 ? 9.171 -12.850 -14.048 1.00 76.62 203 TRP A C 1
ATOM 1641 O O . TRP A 1 203 ? 9.393 -13.928 -14.593 1.00 76.62 203 TRP A O 1
ATOM 1651 N N . ASN A 1 204 ? 7.931 -12.381 -13.902 1.00 74.75 204 ASN A N 1
ATOM 1652 C CA . ASN A 1 204 ? 6.733 -13.094 -14.343 1.00 74.75 204 ASN A CA 1
ATOM 1653 C C . ASN A 1 204 ? 6.578 -13.156 -15.874 1.00 74.75 204 ASN A C 1
ATOM 1655 O O . ASN A 1 204 ? 5.816 -13.986 -16.363 1.00 74.75 204 ASN A O 1
ATOM 1659 N N . LEU A 1 205 ? 7.275 -12.300 -16.626 1.00 80.81 205 LEU A N 1
ATOM 1660 C CA . LEU A 1 205 ? 7.243 -12.268 -18.090 1.00 80.81 205 LEU A CA 1
ATOM 1661 C C . LEU A 1 205 ? 8.390 -13.053 -18.735 1.00 80.81 205 LEU A C 1
ATOM 1663 O O . LEU A 1 205 ? 8.329 -13.30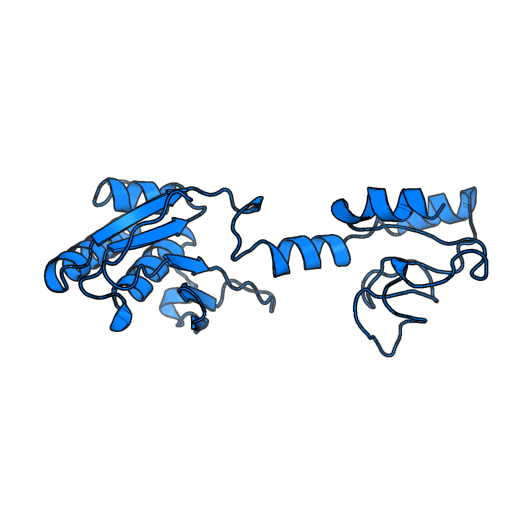2 -19.936 1.00 80.81 205 LEU A O 1
ATOM 1667 N N . ILE A 1 206 ? 9.389 -13.507 -17.967 1.00 84.31 206 ILE A N 1
ATOM 1668 C CA . ILE A 1 206 ? 10.492 -14.337 -18.483 1.00 84.31 206 ILE A CA 1
ATOM 1669 C C . ILE A 1 206 ? 9.977 -15.543 -19.292 1.00 84.31 206 ILE A C 1
ATOM 1671 O O . ILE A 1 206 ? 10.467 -15.735 -20.405 1.00 84.31 206 ILE A O 1
ATOM 1675 N N . PRO A 1 207 ? 8.969 -16.321 -18.838 1.00 86.94 207 PRO A N 1
ATOM 1676 C CA . PRO A 1 207 ? 8.465 -17.445 -19.627 1.00 86.94 207 PRO A CA 1
ATOM 1677 C C . PRO A 1 207 ? 7.890 -17.023 -20.986 1.00 86.94 207 PRO A C 1
ATOM 1679 O O . PRO A 1 207 ? 8.135 -17.689 -21.986 1.00 86.94 207 PRO A O 1
ATOM 1682 N N . ALA A 1 208 ? 7.165 -15.901 -21.039 1.00 81.25 208 ALA A N 1
ATOM 1683 C CA . ALA A 1 208 ? 6.590 -15.379 -22.279 1.00 81.25 208 ALA A CA 1
ATOM 1684 C C . ALA A 1 208 ? 7.667 -14.829 -23.226 1.00 81.25 208 ALA A C 1
ATOM 1686 O O . ALA A 1 208 ? 7.565 -14.993 -24.438 1.00 81.25 208 ALA A O 1
ATOM 1687 N N . VAL A 1 209 ? 8.721 -14.217 -22.676 1.00 88.50 209 VAL A N 1
ATOM 1688 C CA . VAL A 1 209 ? 9.892 -13.783 -23.446 1.00 88.50 209 VAL A CA 1
ATOM 1689 C C . VAL A 1 209 ? 10.600 -14.976 -24.070 1.00 88.50 209 VAL A C 1
ATOM 1691 O O . VAL A 1 209 ? 10.851 -14.949 -25.267 1.00 88.50 209 VAL A O 1
ATOM 1694 N N . LEU A 1 210 ? 10.859 -16.035 -23.298 1.00 88.06 210 LEU A N 1
ATOM 1695 C CA . LEU A 1 210 ? 11.537 -17.242 -23.781 1.00 88.06 210 LEU A CA 1
ATOM 1696 C C . LEU A 1 210 ? 10.766 -17.973 -24.886 1.00 88.06 210 LEU A C 1
ATOM 1698 O O . LEU A 1 210 ? 11.386 -18.600 -25.731 1.00 88.06 210 LEU A O 1
ATOM 1702 N N . GLN A 1 211 ? 9.436 -17.870 -24.919 1.00 88.44 211 GLN A N 1
ATOM 1703 C CA . GLN A 1 211 ? 8.628 -18.409 -26.022 1.00 88.44 211 GLN A CA 1
ATOM 1704 C C . GLN A 1 211 ? 8.800 -17.638 -27.339 1.00 88.44 211 GLN A C 1
ATOM 1706 O O . GLN A 1 211 ? 8.347 -18.105 -28.383 1.00 88.44 211 GLN A O 1
ATOM 1711 N N . LYS A 1 212 ? 9.402 -16.447 -27.290 1.00 86.31 212 LYS A N 1
ATOM 1712 C CA . LYS A 1 212 ? 9.509 -15.514 -28.411 1.00 86.31 212 LYS A CA 1
ATOM 1713 C C . LYS A 1 212 ? 10.908 -15.434 -29.029 1.00 86.31 212 LYS A C 1
ATOM 1715 O O . LYS A 1 212 ? 11.039 -14.817 -30.088 1.00 86.31 212 LYS A O 1
ATOM 1720 N N . VAL A 1 213 ? 11.918 -15.990 -28.353 1.00 81.56 213 VAL A N 1
ATOM 1721 C CA . VAL A 1 213 ? 13.335 -15.994 -28.773 1.00 81.56 213 VAL A CA 1
ATOM 1722 C C . VAL A 1 213 ? 13.694 -17.283 -29.495 1.00 81.56 213 VAL A C 1
ATOM 1724 O O . VAL A 1 213 ? 13.147 -18.340 -29.115 1.00 81.56 213 VAL A O 1
#

pLDDT: mean 74.93, std 20.49, range [20.06, 95.94]

Secondary structure (DSSP, 8-state):
-------S---EEEEE-----SSSS-EEEEEETTEEEEEEPPHHHHTS-HHHHHHHHHHHHHHSGGGTTSEEEEEES-HHHHHHHHTT--SS-HHHHHHHHHHHHHHHHHT-EEEEEE--TTT-TTTIIIIIHHHHHS----HHHHHHHHHHH----EESS--TTT-SSSEEEESS--SSSSEE-GGGS-STTS-SEE----GGGHHHHHTT-

Organism: NCBI:txid1069443

Sequence (213 aa):
MIFFGSDSDISQIRSTYPIRKPTSDNGWGIVIGNRSWSGLWLMPQRHLHINTKELLMVFMAADLQECQGQMLNIICDNMTSIAYINHFGGTHSPELMHWATKLWDRCLKTGTRLKMTYISSSFNPANAPSHQMIAQLEWSIDPSFFLWMDKKWGPHKVDLFASEQNHQTTCFMTWKPCKMAMAWDALQQPWMTLGRVYCCPPWNLIPAVLQKV

Foldseek 3Di:
DPDDDDDDFAFAWEFAPPPPDPPAQFKGKIDTDPDIDMDTQDPVRRPDDPLLVSLVSLLVVCVPPRQFLEEYEYEDQDPSSVCQQVVLHDDPDPSSNVSSVSSVVSCVVRNGHYDYDYDHCCPRPSCPPPPLVVCQLADDDDLVVVVVVCVVPDPAAEEERHDPVRGNHQEYEYCDDDPSHPYYDSLPDQPVVRPHHDYRGRPVCVVSVVVRD